Protein AF-A0A2J7Q6T3-F1 (afdb_monomer)

Secondary structure (DSSP, 8-state):
--HHHHHHHHHHHHHHHHHHHH-HHHHHHHHHHHSPPP---SS-TTSSSSHHHHHHHHHT-S-HHHHHHHHHHHHH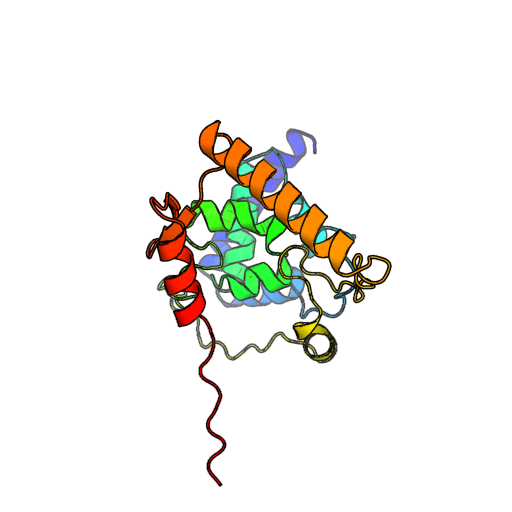HTTT-HHHHHHHH-HHHHHHHHHHHT--TT-SS-TT---S-----S------HHHHHHGGGB-TTTSSB-PPPPPGGGGS-HHHHHHHHHHHHHHHHHHHHTTS---EEE-TTSSEEE-SSHHHHHHHHHHSSPPP-----

Nearest PDB structures (foldseek):
  8el7-assembly1_B  TM=9.123E-01  e=9.364E-11  Mus musculus
  8el8-assembly1_B  TM=9.150E-01  e=3.936E-09  Mus musculus
  6n86-assembly1_B  TM=9.453E-01  e=8.923E-07  Bos taurus
  6nmg-assembly2_B  TM=9.428E-01  e=1.769E-06  Rattus norvegicus
  6vu5-assembly1_A  TM=7.914E-01  e=2.802E-07  Rattus norvegicus

pLDDT: mean 80.52, std 16.91, range [30.92, 96.56]

InterPro domains:
  IPR008376 Chaperone Ric-8 A/B [PR01802] (6-19)
  IPR008376 Chaperone Ric-8 A/B [PR01802] (39-57)
  IPR008376 Chaperone Ric-8 A/B [PR01802] (71-84)
  IPR008376 Chaperone Ric-8 A/B [PR01802] (86-102)
  IPR008376 Chaperone Ric-8 A/B [PR01802] (156-169)
  IPR019318 Guanine nucleotide exchange factor, Ric8 [PF10165] (6-191)
  IPR019318 Guanine nucleotide exchange factor, Ric8 [PTHR12425] (3-212)

Radius of gyration: 20.83 Å; Cα contacts (8 Å, |Δi|>4): 226; chains: 1; bounding box: 66×37×53 Å

Mean predicted aligned error: 10.3 Å

Organism: NCBI:txid105785

Solvent-accessible surface area (backbone atoms only — not comparable to full-atom values): 12497 Å² total; per-residue (Å²): 136,58,73,71,62,47,69,59,43,47,59,52,45,50,51,51,38,53,45,39,70,76,32,68,68,55,26,54,54,46,25,56,70,43,59,49,68,50,69,80,43,71,52,43,31,48,60,68,86,50,63,43,10,53,51,35,49,37,46,72,42,90,53,59,69,58,16,52,44,49,52,52,34,52,32,55,57,34,68,50,31,62,65,52,36,29,65,66,37,4,32,62,48,40,44,72,55,27,49,76,66,28,56,38,92,77,25,90,55,52,86,76,63,46,64,91,67,90,69,81,71,87,82,72,79,54,73,32,76,59,38,63,75,40,54,90,47,38,40,61,51,56,31,17,48,54,79,86,71,78,67,86,65,75,86,52,54,71,69,53,50,52,52,52,50,51,52,48,52,52,52,51,51,49,35,39,75,72,65,77,46,77,61,62,46,44,36,81,67,16,37,82,38,82,50,93,50,77,65,64,56,52,57,54,54,64,70,68,53,79,75,78,78,78,80,82,129

Sequence (217 aa):
MNMKSQNDLCPTLFLLTKCVRHHRSIRKFLRQRVLPPLTEVHTRPEEGSTLRNKLCRLLTTPFTQVRGLVEEFLFILCKENVMRMVKYTGYGNAAGFLAKRGAMLGGSGNLDSGSGAQYSSDSEDSDTEEYKKYKSQINIMTGCYEKPHPNPMASMSEEQKEYEALELVKKLDQLARDGVVQPCRIGEDGRPEPVGQVLELIEDISQQQPKPTQDDD

Foldseek 3Di:
DDPVVCVVQLVVLVVLLVCLLPPVVSLVVVLCQQPNQDPAQADFQLDDDGNSNVLLVLLPDPPVSSNVSSLSSLCSSLLVQPVSSLLRNACQSNVVVCQVQLNHPAEPACSPDRPPPPDPDPPPPSHDPNCVVCVVQQDSRRSHGDDDDPDPCPPPDPVRVVVVVVVVVVVVVVCVVVVVDFDWHRYNSNHTDTDPDPVVVVVSVVVPDDDPPPPDD

Structure (mmCIF, N/CA/C/O backbone):
data_AF-A0A2J7Q6T3-F1
#
_entry.id   AF-A0A2J7Q6T3-F1
#
loop_
_atom_site.group_PDB
_atom_site.id
_atom_site.type_symbol
_atom_site.label_atom_id
_atom_site.label_alt_id
_atom_site.label_comp_id
_atom_site.label_asym_id
_atom_site.label_entity_id
_atom_site.label_seq_id
_atom_site.pdbx_PDB_ins_code
_atom_site.Cartn_x
_atom_site.Cartn_y
_atom_site.Cartn_z
_atom_site.occupancy
_atom_site.B_iso_or_equiv
_atom_site.auth_seq_id
_atom_site.auth_comp_id
_atom_site.auth_asym_id
_atom_site.auth_atom_id
_atom_site.pdbx_PDB_model_num
ATOM 1 N N . MET A 1 1 ? 20.164 -4.822 5.975 1.00 55.34 1 MET A N 1
ATOM 2 C CA . MET A 1 1 ? 20.741 -4.416 4.672 1.00 55.34 1 MET A CA 1
ATOM 3 C C . MET A 1 1 ? 21.984 -3.590 4.980 1.00 55.34 1 MET A C 1
ATOM 5 O O . MET A 1 1 ? 21.849 -2.646 5.744 1.00 55.34 1 MET A O 1
ATOM 9 N N . ASN A 1 2 ? 23.173 -3.979 4.507 1.00 55.38 2 ASN A N 1
ATOM 10 C CA . ASN A 1 2 ? 24.418 -3.246 4.796 1.00 55.38 2 ASN A CA 1
ATOM 11 C C . ASN A 1 2 ? 24.574 -2.032 3.867 1.00 55.38 2 ASN A C 1
ATOM 13 O O . ASN A 1 2 ? 24.086 -2.051 2.739 1.00 55.38 2 ASN A O 1
ATOM 17 N N . MET A 1 3 ? 25.295 -1.003 4.322 1.00 56.09 3 MET A N 1
ATOM 18 C CA . MET A 1 3 ? 25.471 0.283 3.623 1.00 56.09 3 MET A CA 1
ATOM 19 C C . MET A 1 3 ? 26.058 0.133 2.203 1.00 56.09 3 MET A C 1
ATOM 21 O O . MET A 1 3 ? 25.647 0.831 1.284 1.00 56.09 3 MET A O 1
ATOM 25 N N . LYS A 1 4 ? 26.927 -0.868 1.979 1.00 55.47 4 LYS A N 1
ATOM 26 C CA . LYS A 1 4 ? 27.431 -1.225 0.637 1.00 55.47 4 LYS A CA 1
ATOM 27 C C . LYS A 1 4 ? 26.316 -1.630 -0.336 1.00 55.47 4 LYS A C 1
ATOM 29 O O . LYS A 1 4 ? 26.296 -1.163 -1.463 1.00 55.47 4 LYS A O 1
ATOM 34 N N . SER A 1 5 ? 25.343 -2.423 0.113 1.00 64.25 5 SER A N 1
ATOM 35 C CA . SER A 1 5 ? 24.217 -2.856 -0.726 1.00 64.25 5 SER A CA 1
ATOM 36 C C . SER A 1 5 ? 23.272 -1.709 -1.103 1.00 64.25 5 SER A C 1
ATOM 38 O O . SER A 1 5 ? 22.505 -1.842 -2.050 1.00 64.25 5 SER A O 1
ATOM 40 N N . GLN A 1 6 ? 23.293 -0.595 -0.364 1.00 63.34 6 GLN A N 1
ATOM 41 C CA . GLN A 1 6 ? 22.500 0.596 -0.686 1.00 63.34 6 GLN A CA 1
ATOM 42 C C . GLN A 1 6 ? 23.140 1.410 -1.809 1.00 63.34 6 GLN A C 1
ATOM 44 O O . GLN A 1 6 ? 22.431 1.845 -2.714 1.00 63.34 6 GLN A O 1
ATOM 49 N N . ASN A 1 7 ? 24.467 1.557 -1.774 1.00 69.81 7 ASN A N 1
ATOM 50 C CA . ASN A 1 7 ? 25.218 2.294 -2.791 1.00 69.81 7 ASN A CA 1
ATOM 51 C C . ASN A 1 7 ? 25.071 1.680 -4.187 1.00 69.81 7 ASN A C 1
ATOM 53 O O . ASN A 1 7 ? 25.059 2.422 -5.160 1.00 69.81 7 ASN A O 1
ATOM 57 N N . ASP A 1 8 ? 24.879 0.363 -4.285 1.00 81.56 8 ASP A N 1
ATOM 58 C CA . ASP A 1 8 ? 24.650 -0.308 -5.571 1.00 81.56 8 ASP A CA 1
ATOM 59 C C . ASP A 1 8 ? 23.16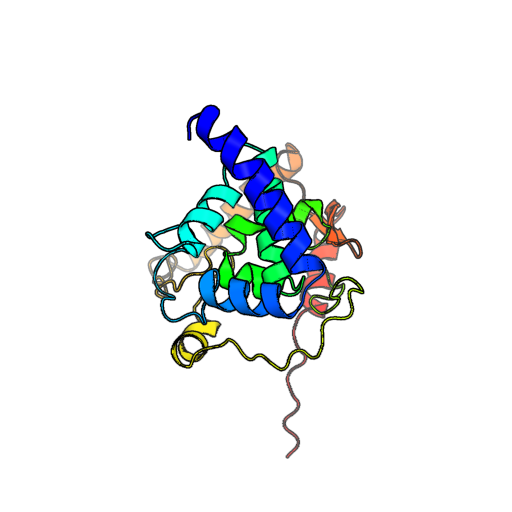5 -0.301 -5.980 1.00 81.56 8 ASP A C 1
ATOM 61 O O . ASP A 1 8 ? 22.819 -0.183 -7.162 1.00 81.56 8 ASP A O 1
ATOM 65 N N . LEU A 1 9 ? 22.253 -0.407 -5.004 1.00 86.44 9 LEU A N 1
ATOM 66 C CA . LEU A 1 9 ? 20.819 -0.496 -5.279 1.00 86.44 9 LEU A CA 1
ATOM 67 C C . LEU A 1 9 ? 20.218 0.852 -5.688 1.00 86.44 9 LEU A C 1
ATOM 69 O O . LEU A 1 9 ? 19.400 0.887 -6.605 1.00 86.44 9 LEU A O 1
ATOM 73 N N . CYS A 1 10 ? 20.599 1.950 -5.031 1.00 91.00 10 CYS A N 1
ATOM 74 C CA . CYS A 1 10 ? 20.019 3.267 -5.297 1.00 91.00 10 CYS A CA 1
ATOM 75 C C . CYS A 1 10 ? 20.237 3.733 -6.751 1.00 91.00 10 CYS A C 1
ATOM 77 O O . CYS A 1 10 ? 19.244 4.071 -7.397 1.00 91.00 10 CYS A O 1
ATOM 79 N N . PRO A 1 11 ? 21.460 3.702 -7.322 1.00 93.44 11 PRO A N 1
ATOM 80 C CA . PRO A 1 11 ? 21.677 4.079 -8.720 1.00 93.44 11 PRO A CA 1
ATOM 81 C C . PRO A 1 11 ? 20.911 3.179 -9.691 1.00 93.44 11 PRO A C 1
ATOM 83 O O . PRO A 1 11 ? 20.326 3.665 -10.658 1.00 93.44 11 PRO A O 1
ATOM 86 N N . THR A 1 12 ? 20.860 1.875 -9.401 1.00 92.25 12 THR A N 1
ATOM 87 C CA . THR A 1 12 ? 20.137 0.897 -10.223 1.00 92.25 12 THR A CA 1
ATOM 88 C C . THR A 1 12 ? 18.638 1.185 -10.231 1.00 92.25 12 THR A C 1
ATOM 90 O O . THR A 1 12 ? 18.035 1.288 -11.298 1.00 92.25 12 THR A O 1
ATOM 93 N N . LEU A 1 13 ? 18.027 1.361 -9.055 1.00 93.44 13 LEU A N 1
ATOM 94 C CA . LEU A 1 13 ? 16.612 1.714 -8.940 1.00 93.44 13 LEU A CA 1
ATOM 95 C C . LEU A 1 13 ? 16.325 3.060 -9.598 1.00 93.44 13 LEU A C 1
ATOM 97 O O . LEU A 1 13 ? 15.356 3.166 -10.338 1.00 93.44 13 LEU A O 1
ATOM 101 N N . PHE A 1 14 ? 17.178 4.064 -9.395 1.00 94.94 14 PHE A N 1
ATOM 102 C CA . PHE A 1 14 ? 17.012 5.372 -10.018 1.00 94.94 14 PHE A CA 1
ATOM 103 C C . PHE A 1 14 ? 16.999 5.280 -11.550 1.00 94.94 14 PHE A C 1
ATOM 105 O O . PHE A 1 14 ? 16.088 5.809 -12.190 1.00 94.94 14 PHE A O 1
ATOM 112 N N . LEU A 1 15 ? 17.962 4.561 -12.138 1.00 95.50 15 LEU A N 1
ATOM 113 C CA . LEU A 1 15 ? 18.013 4.327 -13.580 1.00 95.50 15 LEU A CA 1
ATOM 114 C C . LEU A 1 15 ? 16.749 3.610 -14.068 1.00 95.50 15 LEU A C 1
ATOM 116 O O . LEU A 1 15 ? 16.106 4.077 -15.007 1.00 95.50 15 LEU A O 1
ATOM 120 N N . LEU A 1 16 ? 16.352 2.520 -13.401 1.00 94.69 16 LEU A N 1
ATOM 121 C CA . LEU A 1 16 ? 15.145 1.771 -13.750 1.00 94.69 16 LEU A CA 1
ATOM 122 C C . LEU A 1 16 ? 13.894 2.651 -13.687 1.00 94.69 16 LEU A C 1
ATOM 124 O O . LEU A 1 16 ? 13.109 2.630 -14.632 1.00 94.69 16 LEU A O 1
ATOM 128 N N . THR A 1 17 ? 13.739 3.464 -12.638 1.00 95.06 17 THR A N 1
ATOM 129 C CA . THR A 1 17 ? 12.641 4.427 -12.466 1.00 95.06 17 THR A CA 1
ATOM 130 C C . THR A 1 17 ? 12.573 5.414 -13.629 1.00 95.06 17 THR A C 1
ATOM 132 O O . THR A 1 17 ? 11.497 5.641 -14.187 1.00 95.06 17 THR A O 1
ATOM 135 N N . LYS A 1 18 ? 13.714 5.965 -14.065 1.00 95.31 18 LYS A N 1
ATOM 136 C CA . LYS A 1 18 ? 13.760 6.845 -15.244 1.00 95.31 18 LYS A CA 1
ATOM 137 C C . LYS A 1 18 ? 13.401 6.093 -16.527 1.00 95.31 18 LYS A C 1
ATOM 139 O O . LYS A 1 18 ? 12.574 6.580 -17.299 1.00 95.31 18 LYS A O 1
ATOM 144 N N . CYS A 1 19 ? 13.930 4.888 -16.730 1.00 94.62 19 CYS A N 1
ATOM 145 C CA . CYS A 1 19 ? 13.613 4.073 -17.902 1.00 94.62 19 CYS A CA 1
ATOM 146 C C . CYS A 1 19 ? 12.117 3.728 -17.985 1.00 94.62 19 CYS A C 1
ATOM 148 O O . CYS A 1 19 ? 11.517 3.894 -19.047 1.00 94.62 19 CYS A O 1
ATOM 150 N N . VAL A 1 20 ? 11.484 3.297 -16.884 1.00 94.50 20 VAL A N 1
ATOM 151 C CA . VAL A 1 20 ? 10.047 2.959 -16.884 1.00 94.50 20 VAL A CA 1
ATOM 152 C C . VAL A 1 20 ? 9.150 4.179 -17.029 1.00 94.50 20 VAL A C 1
ATOM 154 O O . VAL A 1 20 ? 8.056 4.055 -17.580 1.00 94.50 20 VAL A O 1
ATOM 157 N N . ARG A 1 21 ? 9.588 5.360 -16.580 1.00 92.38 21 ARG A N 1
ATOM 158 C CA . ARG A 1 21 ? 8.833 6.602 -16.775 1.00 92.38 21 ARG A CA 1
ATOM 159 C C . ARG A 1 21 ? 8.744 6.960 -18.256 1.00 92.38 21 ARG A C 1
ATOM 161 O O . ARG A 1 21 ? 7.650 7.199 -18.760 1.00 92.38 21 ARG A O 1
ATOM 168 N N . HIS A 1 22 ? 9.874 6.935 -18.957 1.00 91.75 22 HIS A N 1
ATOM 169 C CA . HIS A 1 22 ? 9.963 7.452 -20.325 1.00 91.75 22 HIS A CA 1
ATOM 170 C C . HIS A 1 22 ? 9.716 6.402 -21.420 1.00 91.75 22 HIS A C 1
ATOM 172 O O . HIS A 1 22 ? 9.265 6.760 -22.506 1.00 91.75 22 HIS A O 1
ATOM 178 N N . HIS A 1 23 ? 9.924 5.106 -21.156 1.00 92.56 23 HIS A N 1
ATOM 179 C CA . HIS A 1 23 ? 9.776 4.055 -22.169 1.00 92.56 23 HIS A CA 1
ATOM 180 C C . HIS A 1 23 ? 8.651 3.068 -21.836 1.00 92.56 23 HIS A C 1
ATOM 182 O O . HIS A 1 23 ? 8.768 2.217 -20.950 1.00 92.56 23 HIS A O 1
ATOM 188 N N . ARG A 1 24 ? 7.560 3.121 -22.616 1.00 90.44 24 ARG A N 1
ATOM 189 C CA . ARG A 1 24 ? 6.390 2.234 -22.460 1.00 90.44 24 ARG A CA 1
ATOM 190 C C . ARG A 1 24 ? 6.744 0.746 -22.567 1.00 90.44 24 ARG A C 1
ATOM 192 O O . ARG A 1 24 ? 6.207 -0.048 -21.799 1.00 90.44 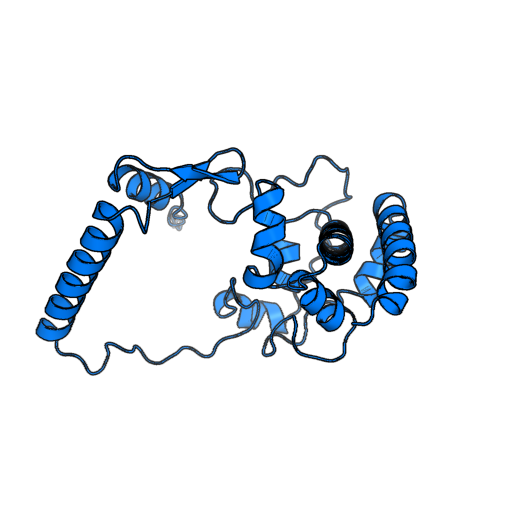24 ARG A O 1
ATOM 199 N N . SER A 1 25 ? 7.622 0.368 -23.496 1.00 92.44 25 SER A N 1
ATOM 200 C CA . SER A 1 25 ? 8.053 -1.025 -23.698 1.00 92.44 25 SER A CA 1
ATOM 201 C C . SER A 1 25 ? 8.759 -1.583 -22.461 1.00 92.44 25 SER A C 1
ATOM 203 O O . SER A 1 25 ? 8.389 -2.649 -21.970 1.00 92.44 25 SER A O 1
ATOM 205 N N . ILE A 1 26 ? 9.701 -0.818 -21.900 1.00 94.75 26 ILE A N 1
ATOM 206 C CA . ILE A 1 26 ? 10.422 -1.170 -20.669 1.00 94.75 26 ILE A CA 1
ATOM 207 C C . ILE A 1 26 ? 9.450 -1.256 -19.494 1.00 94.75 26 ILE A C 1
ATOM 209 O O . ILE A 1 26 ? 9.483 -2.229 -18.743 1.00 94.75 26 ILE A O 1
ATOM 213 N N . ARG A 1 27 ? 8.540 -0.282 -19.357 1.00 94.00 27 ARG A N 1
ATOM 214 C CA . ARG A 1 27 ? 7.514 -0.302 -18.309 1.00 94.00 27 ARG A CA 1
ATOM 215 C C . ARG A 1 27 ? 6.640 -1.549 -18.390 1.00 94.00 27 ARG A C 1
ATOM 217 O O . ARG A 1 27 ? 6.434 -2.183 -17.364 1.00 94.00 27 ARG A O 1
ATOM 224 N N . LYS A 1 28 ? 6.169 -1.939 -19.581 1.00 92.00 28 LYS A N 1
ATOM 225 C CA . LYS A 1 28 ? 5.355 -3.153 -19.769 1.00 92.00 28 LYS A CA 1
ATOM 226 C C . LYS A 1 28 ? 6.141 -4.422 -19.425 1.00 92.00 28 LYS A C 1
ATOM 228 O O . LYS A 1 28 ? 5.634 -5.273 -18.699 1.00 92.00 28 LYS A O 1
ATOM 233 N N . PHE A 1 29 ? 7.390 -4.515 -19.881 1.00 94.31 29 PHE A N 1
ATOM 234 C CA . PHE A 1 29 ? 8.273 -5.641 -19.574 1.00 94.31 29 PHE A CA 1
ATOM 235 C C . PHE A 1 29 ? 8.536 -5.774 -18.066 1.00 94.31 29 PHE A C 1
ATOM 237 O O . PHE A 1 29 ? 8.352 -6.844 -17.487 1.00 94.31 29 PHE A O 1
ATOM 244 N N . LEU A 1 30 ? 8.915 -4.678 -17.401 1.00 95.25 30 LEU A N 1
ATOM 245 C CA . LEU A 1 30 ? 9.179 -4.685 -15.963 1.00 95.25 30 LEU A CA 1
ATOM 246 C C . LEU A 1 30 ? 7.904 -4.860 -15.144 1.00 95.25 30 LEU A C 1
ATOM 248 O O . LEU A 1 30 ? 7.944 -5.553 -14.134 1.00 95.25 30 LEU A O 1
ATOM 252 N N . ARG A 1 31 ? 6.759 -4.338 -15.596 1.00 93.62 31 ARG A N 1
ATOM 253 C CA . ARG A 1 31 ? 5.456 -4.602 -14.976 1.00 93.62 31 ARG A CA 1
ATOM 254 C C . ARG A 1 31 ? 5.178 -6.101 -14.923 1.00 93.62 31 ARG A C 1
ATOM 256 O O . ARG A 1 31 ? 4.886 -6.601 -13.847 1.00 93.62 31 ARG A O 1
ATOM 263 N N . GLN A 1 32 ? 5.353 -6.822 -16.030 1.00 92.12 32 GLN A N 1
ATOM 264 C CA . GLN A 1 32 ? 5.144 -8.276 -16.082 1.00 92.12 32 GLN A CA 1
ATOM 265 C C . GLN A 1 32 ? 6.109 -9.065 -15.181 1.00 92.12 32 GLN A C 1
ATOM 267 O O . GLN A 1 32 ? 5.729 -10.096 -14.637 1.00 92.12 32 GLN A O 1
ATOM 272 N N . ARG A 1 33 ? 7.350 -8.591 -15.010 1.00 92.88 33 ARG A N 1
ATOM 273 C CA . ARG A 1 33 ? 8.376 -9.262 -14.189 1.00 92.88 33 ARG A CA 1
ATOM 274 C C . ARG A 1 33 ? 8.267 -8.951 -12.696 1.00 92.88 33 ARG A C 1
ATOM 276 O O . ARG A 1 33 ? 8.508 -9.827 -11.872 1.00 92.88 33 ARG A O 1
ATOM 283 N N . VAL A 1 34 ? 7.973 -7.699 -12.350 1.00 94.56 34 VAL A N 1
ATOM 284 C CA . VAL A 1 34 ? 7.961 -7.204 -10.967 1.00 94.56 34 VAL A CA 1
ATOM 285 C C . VAL A 1 34 ? 6.600 -7.426 -10.325 1.00 94.56 34 VAL A C 1
ATOM 287 O O . VAL A 1 34 ? 6.537 -7.893 -9.195 1.00 94.56 34 VAL A O 1
ATOM 290 N N . LEU A 1 35 ? 5.525 -7.095 -11.037 1.00 93.69 35 LEU A N 1
ATOM 291 C CA . LEU A 1 35 ? 4.149 -7.202 -10.567 1.00 93.69 35 LEU A CA 1
ATOM 292 C C . LEU A 1 35 ? 3.378 -8.075 -11.566 1.00 93.69 35 LEU A C 1
ATOM 294 O O . LEU A 1 35 ? 2.609 -7.542 -12.352 1.00 93.69 35 LEU A O 1
ATOM 298 N N . PRO A 1 36 ? 3.584 -9.396 -11.634 1.00 91.00 36 PRO A N 1
ATOM 299 C CA . PRO A 1 36 ? 2.732 -10.246 -12.469 1.00 91.00 36 PRO A CA 1
ATOM 300 C C . PRO A 1 36 ? 1.254 -10.154 -12.022 1.00 91.00 36 PRO A C 1
ATOM 302 O O . PRO A 1 36 ? 0.982 -9.679 -10.915 1.00 91.00 36 PRO A O 1
ATOM 305 N N . PRO A 1 37 ? 0.271 -10.553 -12.853 1.00 88.88 37 PRO A N 1
ATOM 306 C CA . PRO A 1 37 ? -1.117 -10.714 -12.403 1.00 88.88 37 PRO A CA 1
ATOM 307 C C . PRO A 1 37 ? -1.178 -11.513 -11.091 1.00 88.88 37 PRO A C 1
ATOM 309 O O . PRO A 1 37 ? -0.442 -12.486 -10.934 1.00 88.88 37 PRO A O 1
ATOM 312 N N . LEU A 1 38 ? -1.978 -11.056 -10.120 1.00 84.75 38 LEU A N 1
ATOM 313 C CA . LEU A 1 38 ? -1.992 -11.658 -8.783 1.00 84.75 38 LEU A CA 1
ATOM 314 C C . LEU A 1 38 ? -2.642 -13.037 -8.827 1.00 84.75 38 LEU A C 1
ATOM 316 O O . LEU A 1 38 ? -3.833 -13.117 -9.077 1.00 84.75 38 LEU A O 1
ATOM 320 N N . THR A 1 39 ? -1.895 -14.087 -8.525 1.00 81.62 39 THR A N 1
ATOM 321 C CA . THR A 1 39 ? -2.457 -15.423 -8.266 1.00 81.62 39 THR A CA 1
ATOM 322 C C . THR A 1 39 ? -2.570 -15.666 -6.759 1.00 81.62 39 THR A C 1
ATOM 324 O O . THR A 1 39 ? -3.624 -15.976 -6.220 1.00 81.62 39 THR A O 1
ATOM 327 N N . GLU A 1 40 ? -1.494 -15.360 -6.033 1.00 79.62 40 GLU A N 1
ATOM 328 C CA . GLU A 1 40 ? -1.428 -15.530 -4.582 1.00 79.62 40 GLU A CA 1
ATOM 329 C C . GLU A 1 40 ? -2.021 -14.333 -3.831 1.00 79.62 40 GLU A C 1
ATOM 331 O O . GLU A 1 40 ? -1.405 -13.260 -3.764 1.00 79.62 40 GLU A O 1
ATOM 336 N N . VAL A 1 41 ? -3.202 -14.539 -3.238 1.00 83.56 41 VAL A N 1
ATOM 337 C CA . VAL A 1 41 ? -3.917 -13.544 -2.416 1.00 83.56 41 VAL A CA 1
ATOM 338 C C . VAL A 1 41 ? -3.904 -13.856 -0.918 1.00 83.56 41 VAL A C 1
ATOM 340 O O . VAL A 1 41 ? -4.294 -13.009 -0.125 1.00 83.56 41 VAL A O 1
ATOM 343 N N . HIS A 1 42 ? -3.457 -15.043 -0.500 1.00 86.75 42 HIS A N 1
ATOM 344 C CA . HIS A 1 42 ? -3.512 -15.475 0.906 1.00 86.75 42 HIS A CA 1
ATOM 345 C C . HIS A 1 42 ? -2.301 -15.058 1.750 1.00 86.75 42 HIS A C 1
ATOM 347 O O . HIS A 1 42 ? -2.375 -15.069 2.974 1.00 86.75 42 HIS A O 1
ATOM 353 N N . THR A 1 43 ? -1.191 -14.693 1.114 1.00 90.38 43 THR A N 1
ATOM 354 C CA . THR A 1 43 ? 0.032 -14.232 1.786 1.00 90.38 43 THR A CA 1
ATOM 355 C C . THR A 1 43 ? 0.150 -12.721 1.701 1.00 90.38 43 THR A C 1
ATOM 357 O O . THR A 1 43 ? -0.241 -12.136 0.686 1.00 90.38 43 THR A O 1
ATOM 360 N N . ARG A 1 44 ? 0.763 -12.086 2.704 1.00 91.94 44 ARG A N 1
ATOM 361 C CA . ARG A 1 44 ? 0.964 -10.634 2.664 1.00 91.94 44 ARG A CA 1
ATOM 362 C C . ARG A 1 44 ? 1.880 -10.215 1.507 1.00 91.94 44 ARG A C 1
ATOM 364 O O . ARG A 1 44 ? 2.789 -10.965 1.135 1.00 91.94 44 ARG A O 1
ATOM 371 N N . PRO A 1 45 ? 1.706 -9.009 0.940 1.00 93.38 45 PRO A N 1
ATOM 372 C CA . PRO A 1 45 ? 2.534 -8.518 -0.157 1.00 93.38 45 PRO A CA 1
ATOM 373 C C . PRO A 1 45 ? 4.034 -8.516 0.142 1.00 93.38 45 PRO A C 1
ATOM 375 O O . PRO A 1 45 ? 4.825 -8.756 -0.764 1.00 93.38 45 PRO A O 1
ATOM 378 N N . GLU A 1 46 ? 4.448 -8.288 1.386 1.00 93.62 46 GLU A N 1
ATOM 379 C CA . GLU A 1 46 ? 5.842 -8.283 1.840 1.00 93.62 46 GLU A CA 1
ATOM 380 C C . GLU A 1 46 ? 6.411 -9.681 2.162 1.00 93.62 46 GLU A C 1
ATOM 382 O O . GLU A 1 46 ? 7.635 -9.867 2.203 1.00 93.62 46 GLU A O 1
ATOM 387 N N . GLU A 1 47 ? 5.549 -10.684 2.323 1.00 92.56 47 GLU A N 1
ATOM 388 C CA . GLU A 1 47 ? 5.922 -12.060 2.646 1.00 92.56 47 GLU A CA 1
ATOM 389 C C . GLU A 1 47 ? 6.224 -12.859 1.372 1.00 92.56 47 GLU A C 1
ATOM 391 O O . GLU A 1 47 ? 5.425 -12.924 0.440 1.00 92.56 47 GLU A O 1
ATOM 396 N N . GLY A 1 48 ? 7.415 -13.460 1.310 1.00 90.25 48 GLY A N 1
ATOM 397 C CA . GLY A 1 48 ? 7.842 -14.302 0.192 1.00 90.25 48 GLY A CA 1
ATOM 398 C C . GLY A 1 48 ? 9.185 -13.915 -0.430 1.00 90.25 48 GLY A C 1
ATOM 399 O O . GLY A 1 48 ? 9.898 -12.999 0.007 1.00 90.25 48 GLY A O 1
ATOM 400 N N . SER A 1 49 ? 9.555 -14.666 -1.467 1.00 92.19 49 SER A N 1
ATOM 401 C CA . SER A 1 49 ? 10.871 -14.612 -2.116 1.00 92.19 49 SER A CA 1
ATOM 402 C C . SER A 1 49 ? 10.873 -13.895 -3.472 1.00 92.19 49 SER A C 1
ATOM 404 O O . SER A 1 49 ? 11.956 -13.619 -4.006 1.00 92.19 49 SER A O 1
ATOM 406 N N . THR A 1 50 ? 9.695 -13.556 -4.009 1.00 93.62 50 THR A N 1
ATOM 407 C CA . THR A 1 50 ? 9.566 -12.885 -5.310 1.00 93.62 50 THR A CA 1
ATOM 408 C C . THR A 1 50 ? 10.116 -11.458 -5.268 1.00 93.62 50 THR A C 1
ATOM 410 O O . THR A 1 50 ? 10.330 -10.870 -4.201 1.00 93.62 50 THR A O 1
ATOM 413 N N . LEU A 1 51 ? 10.344 -10.873 -6.448 1.00 93.81 51 LEU A N 1
ATOM 414 C CA . LEU A 1 51 ? 10.796 -9.486 -6.554 1.00 93.81 51 LEU A CA 1
ATOM 415 C C . LEU A 1 51 ? 9.762 -8.506 -5.980 1.00 93.81 51 LEU A C 1
ATOM 417 O O . LEU A 1 51 ? 10.154 -7.601 -5.246 1.00 93.81 51 LEU A O 1
ATOM 421 N N . ARG A 1 52 ? 8.461 -8.741 -6.221 1.00 94.75 52 ARG A N 1
ATOM 422 C CA . ARG A 1 52 ? 7.365 -7.991 -5.586 1.00 94.75 52 ARG A CA 1
ATOM 423 C C . ARG A 1 52 ? 7.533 -7.963 -4.074 1.00 94.75 52 ARG A C 1
ATOM 425 O O . ARG A 1 52 ? 7.562 -6.883 -3.495 1.00 94.75 52 ARG A O 1
ATOM 432 N N . ASN A 1 53 ? 7.694 -9.133 -3.450 1.00 94.62 53 ASN A N 1
ATOM 433 C CA . ASN A 1 53 ? 7.754 -9.226 -1.991 1.00 94.62 53 ASN A CA 1
ATOM 434 C C . ASN A 1 53 ? 8.971 -8.503 -1.415 1.00 94.62 53 ASN A C 1
ATOM 436 O O . ASN A 1 53 ? 8.872 -7.789 -0.418 1.00 94.62 53 ASN A O 1
ATOM 440 N N . LYS A 1 54 ? 10.128 -8.651 -2.069 1.00 94.62 54 LYS A N 1
ATOM 441 C CA . LYS A 1 54 ? 11.358 -7.953 -1.678 1.00 94.62 54 LYS A CA 1
ATOM 442 C C . LYS A 1 54 ? 11.199 -6.435 -1.769 1.00 94.62 54 LYS A C 1
ATOM 444 O O . LYS A 1 54 ? 11.631 -5.746 -0.853 1.00 94.62 54 LYS A O 1
ATOM 449 N N . LEU A 1 55 ? 10.569 -5.921 -2.827 1.00 95.12 55 LEU A N 1
ATOM 450 C CA . LEU A 1 55 ? 10.296 -4.488 -2.970 1.00 95.12 55 LEU A CA 1
ATOM 451 C C . LEU A 1 55 ? 9.244 -4.000 -1.963 1.00 95.12 55 LEU A C 1
ATOM 453 O O . LEU A 1 55 ? 9.441 -2.948 -1.369 1.00 95.12 55 LEU A O 1
ATOM 457 N N . CYS A 1 56 ? 8.189 -4.774 -1.690 1.00 95.19 56 CYS A N 1
ATOM 458 C CA . CYS A 1 56 ? 7.191 -4.418 -0.673 1.00 95.19 56 CYS A CA 1
ATOM 459 C C . CYS A 1 56 ? 7.820 -4.306 0.725 1.00 95.19 56 CYS A C 1
ATOM 461 O O . CYS A 1 56 ? 7.563 -3.335 1.427 1.00 95.19 56 CYS A O 1
ATOM 463 N N . ARG A 1 57 ? 8.755 -5.198 1.090 1.00 94.88 57 ARG A N 1
ATOM 464 C CA . ARG A 1 57 ? 9.551 -5.059 2.329 1.00 94.88 57 ARG A CA 1
ATOM 465 C C . ARG A 1 57 ? 10.392 -3.786 2.382 1.00 94.88 57 ARG A C 1
ATOM 467 O O . ARG A 1 57 ? 10.682 -3.285 3.463 1.00 94.88 57 ARG A O 1
ATOM 474 N N . LEU A 1 58 ? 10.820 -3.264 1.234 1.00 94.44 58 LEU A N 1
ATOM 475 C CA . LEU A 1 58 ? 11.573 -2.012 1.177 1.00 94.44 58 LEU A CA 1
ATOM 476 C C . LEU A 1 58 ? 10.678 -0.772 1.324 1.00 94.44 58 LEU A C 1
ATOM 478 O O . LEU A 1 58 ? 11.214 0.295 1.605 1.00 94.44 58 LEU A O 1
ATOM 482 N N . LEU A 1 59 ? 9.350 -0.882 1.207 1.00 94.38 59 LEU A N 1
ATOM 483 C CA . LEU A 1 59 ? 8.437 0.242 1.465 1.00 94.38 59 LEU A CA 1
ATOM 484 C C . LEU A 1 59 ? 8.400 0.636 2.949 1.00 94.38 59 LEU A C 1
ATOM 486 O O . LEU A 1 59 ? 8.231 1.806 3.278 1.00 94.38 59 LEU A O 1
ATOM 490 N N . THR A 1 60 ? 8.640 -0.314 3.853 1.00 92.25 60 THR A N 1
ATOM 491 C CA . THR A 1 60 ? 8.630 -0.097 5.310 1.00 92.25 60 THR A CA 1
ATOM 492 C C . THR A 1 60 ? 10.036 -0.021 5.917 1.00 92.25 60 THR A C 1
ATOM 494 O O . THR A 1 60 ? 10.205 -0.012 7.134 1.00 92.25 60 THR A O 1
ATOM 497 N N . THR A 1 61 ? 11.075 0.075 5.079 1.00 91.19 61 THR A N 1
ATOM 498 C CA . THR A 1 61 ? 12.469 0.181 5.533 1.00 91.19 61 THR A CA 1
ATOM 499 C C . THR A 1 61 ? 12.756 1.545 6.186 1.00 91.19 61 THR A C 1
ATOM 501 O O . THR A 1 61 ? 12.243 2.568 5.717 1.00 91.19 61 THR A O 1
ATOM 504 N N . PRO A 1 62 ? 13.626 1.620 7.216 1.00 89.62 62 PRO A N 1
ATOM 505 C CA . PRO A 1 62 ? 14.031 2.899 7.810 1.00 89.62 62 PRO A CA 1
ATOM 506 C C . PRO A 1 62 ? 14.884 3.760 6.860 1.00 89.62 62 PRO A C 1
ATOM 508 O O . PRO A 1 62 ? 15.022 4.966 7.056 1.00 89.62 62 PRO A O 1
ATOM 511 N N . PHE A 1 63 ? 15.457 3.165 5.810 1.00 89.44 63 PHE A N 1
ATOM 512 C CA . PHE A 1 63 ? 16.298 3.864 4.839 1.00 89.44 63 PHE A CA 1
ATOM 513 C C . PHE A 1 63 ? 15.458 4.654 3.829 1.00 89.44 63 PHE A C 1
ATOM 515 O O . PHE A 1 63 ? 15.050 4.142 2.784 1.00 89.44 63 PHE A O 1
ATOM 522 N N . THR A 1 64 ? 15.229 5.930 4.131 1.00 89.56 64 THR A N 1
ATOM 523 C CA . THR A 1 64 ? 14.305 6.809 3.398 1.00 89.56 64 THR A CA 1
ATOM 524 C C . THR A 1 64 ? 14.629 6.978 1.912 1.00 89.56 64 THR A C 1
ATOM 526 O O . THR A 1 64 ? 13.699 7.063 1.114 1.00 89.56 64 THR A O 1
ATOM 529 N N . GLN A 1 65 ? 15.911 6.979 1.529 1.00 90.44 65 GLN A N 1
ATOM 530 C CA . GLN A 1 65 ? 16.336 7.099 0.126 1.00 90.44 65 GLN A CA 1
ATOM 531 C C . GLN A 1 65 ? 15.918 5.877 -0.702 1.00 90.44 65 GLN A C 1
ATOM 533 O O . GLN A 1 65 ? 15.281 6.018 -1.743 1.00 90.44 65 GLN A O 1
ATOM 538 N N . VAL A 1 66 ? 16.222 4.671 -0.207 1.00 92.25 66 VAL A N 1
ATOM 539 C CA . VAL A 1 66 ? 15.814 3.414 -0.856 1.00 92.25 66 VAL A CA 1
ATOM 540 C C . VAL A 1 66 ? 14.294 3.332 -0.906 1.00 92.25 66 VAL A C 1
ATOM 542 O O . VAL A 1 66 ? 13.735 3.034 -1.958 1.00 92.25 66 VAL A O 1
ATOM 545 N N . ARG A 1 67 ? 13.631 3.649 0.214 1.00 93.25 67 ARG A N 1
ATOM 546 C CA . ARG A 1 67 ? 12.172 3.674 0.303 1.00 93.25 67 ARG A CA 1
ATOM 547 C C . ARG A 1 67 ? 11.568 4.565 -0.780 1.00 93.25 67 ARG A C 1
ATOM 549 O O . ARG A 1 67 ? 10.755 4.081 -1.551 1.00 93.25 67 ARG A O 1
ATOM 556 N N . GLY A 1 68 ? 12.008 5.821 -0.889 1.00 93.19 68 GLY A N 1
ATOM 557 C CA . GLY A 1 68 ? 11.484 6.772 -1.875 1.00 93.19 68 GLY A CA 1
ATOM 558 C C . GLY A 1 68 ? 11.653 6.302 -3.323 1.00 93.19 68 GLY A C 1
ATOM 559 O O . GLY A 1 68 ? 10.728 6.424 -4.122 1.00 93.19 68 GLY A O 1
ATOM 560 N N . LEU A 1 69 ? 12.797 5.691 -3.654 1.00 94.88 69 LEU A N 1
ATOM 561 C CA . LEU A 1 69 ? 13.033 5.131 -4.990 1.00 94.88 69 LEU A CA 1
ATOM 562 C C . LEU A 1 69 ? 12.119 3.937 -5.295 1.00 94.88 69 LEU A C 1
ATOM 564 O O . LEU A 1 69 ? 11.618 3.826 -6.412 1.00 94.88 69 LEU A O 1
ATOM 568 N N . VAL A 1 70 ? 11.895 3.050 -4.320 1.00 96.31 70 VAL A N 1
ATOM 569 C CA . VAL A 1 70 ? 10.988 1.901 -4.470 1.00 96.31 70 VAL A CA 1
ATOM 570 C C . VAL A 1 70 ? 9.531 2.352 -4.568 1.00 96.31 70 VAL A C 1
ATOM 572 O O . VAL A 1 70 ? 8.808 1.858 -5.431 1.00 96.31 70 VAL A O 1
ATOM 575 N N . GLU A 1 71 ? 9.121 3.300 -3.721 1.00 95.38 71 GLU A N 1
ATOM 576 C CA . GLU A 1 71 ? 7.803 3.943 -3.744 1.00 95.38 71 GLU A CA 1
ATOM 577 C C . GLU A 1 71 ? 7.501 4.492 -5.153 1.00 95.38 71 GLU A C 1
ATOM 579 O O . GLU A 1 71 ? 6.511 4.111 -5.781 1.00 95.38 71 GLU A O 1
ATOM 584 N N . GLU A 1 72 ? 8.402 5.317 -5.695 1.00 94.44 72 GLU A N 1
ATOM 585 C CA . GLU A 1 72 ? 8.260 5.918 -7.024 1.00 94.44 72 GLU A CA 1
ATOM 586 C C . GLU A 1 72 ? 8.278 4.870 -8.148 1.00 94.44 72 GLU A C 1
ATOM 588 O O . GLU A 1 72 ? 7.445 4.913 -9.056 1.00 94.44 72 GLU A O 1
ATOM 593 N N . PHE A 1 73 ? 9.194 3.899 -8.081 1.00 96.56 73 PHE A N 1
ATOM 594 C CA . PHE A 1 73 ? 9.303 2.829 -9.071 1.00 96.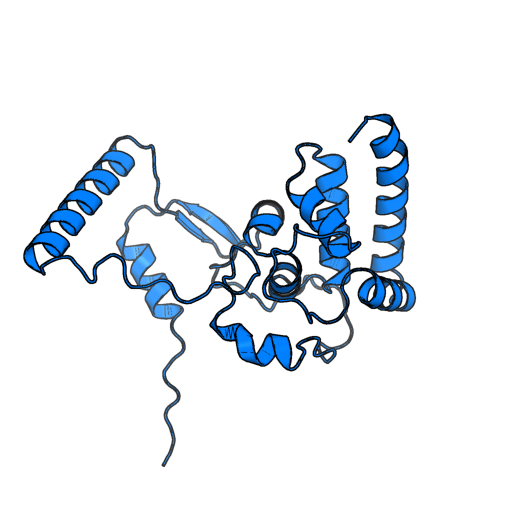56 73 PHE A CA 1
ATOM 595 C C . PHE A 1 73 ? 8.010 2.010 -9.176 1.00 96.56 73 PHE A C 1
ATOM 597 O O . PHE A 1 73 ? 7.470 1.833 -10.272 1.00 96.56 73 PHE A O 1
ATOM 604 N N . LEU A 1 74 ? 7.486 1.535 -8.040 1.00 96.25 74 LEU A N 1
ATOM 605 C CA . LEU A 1 74 ? 6.260 0.736 -7.996 1.00 96.25 74 LEU A CA 1
ATOM 606 C C . LEU A 1 74 ? 5.041 1.541 -8.450 1.00 96.25 74 LEU A C 1
ATOM 608 O O . LEU A 1 74 ? 4.203 1.007 -9.180 1.00 96.25 74 LEU A O 1
ATOM 612 N N . PHE A 1 75 ? 4.961 2.822 -8.085 1.00 94.44 75 PHE A N 1
ATOM 613 C CA . PHE A 1 75 ? 3.852 3.677 -8.493 1.00 94.44 75 PHE A CA 1
ATOM 614 C C . PHE A 1 75 ? 3.807 3.876 -10.014 1.00 94.44 75 PHE A C 1
ATOM 616 O O . PHE A 1 75 ? 2.747 3.724 -10.622 1.00 94.44 75 PHE A O 1
ATOM 623 N N . ILE A 1 76 ? 4.956 4.093 -10.667 1.00 93.69 76 ILE A N 1
ATOM 624 C CA . ILE A 1 76 ? 5.027 4.189 -12.138 1.00 93.69 76 ILE A CA 1
ATOM 625 C C . ILE A 1 76 ? 4.639 2.860 -12.802 1.00 93.69 76 ILE A C 1
ATOM 627 O O . ILE A 1 76 ? 3.920 2.855 -13.804 1.00 93.69 76 ILE A O 1
ATOM 631 N N . LEU A 1 77 ? 5.072 1.717 -12.255 1.00 93.88 77 LEU A N 1
ATOM 632 C CA . LEU A 1 77 ? 4.643 0.400 -12.749 1.00 93.88 77 LEU A CA 1
ATOM 633 C C . LEU A 1 77 ? 3.127 0.188 -12.605 1.00 93.88 77 LEU A C 1
ATOM 635 O O . LEU A 1 77 ? 2.520 -0.510 -13.421 1.00 93.88 77 LEU A O 1
ATOM 639 N N . CYS A 1 78 ? 2.508 0.824 -11.611 1.00 92.06 78 CYS A N 1
ATOM 640 C CA . CYS A 1 78 ? 1.062 0.857 -11.407 1.00 92.06 78 CYS A CA 1
ATOM 641 C C . CYS A 1 78 ? 0.344 1.931 -12.244 1.00 92.06 78 CYS A C 1
ATOM 643 O O . CYS A 1 78 ? -0.829 2.195 -11.991 1.00 92.06 78 CYS A O 1
ATOM 645 N N . LYS A 1 79 ? 1.016 2.528 -13.244 1.00 89.94 79 LYS A N 1
ATOM 646 C CA . LYS A 1 79 ? 0.504 3.644 -14.062 1.00 89.94 79 LYS A CA 1
ATOM 647 C C . LYS A 1 79 ? 0.057 4.846 -13.219 1.00 89.94 79 LYS A C 1
ATOM 649 O O . LYS A 1 79 ? -0.900 5.519 -13.573 1.00 89.94 79 LYS A O 1
ATOM 654 N N . GLU A 1 80 ? 0.729 5.079 -12.093 1.00 89.31 80 GLU A N 1
ATOM 655 C CA . GLU A 1 80 ? 0.415 6.162 -11.156 1.00 89.31 80 GLU A CA 1
ATOM 656 C C . GLU A 1 80 ? -1.038 6.123 -10.636 1.00 89.31 80 GLU A C 1
ATOM 658 O O . GLU A 1 80 ? -1.630 7.152 -10.327 1.00 89.31 80 GLU A O 1
ATOM 663 N N . ASN A 1 81 ? -1.610 4.919 -10.520 1.00 87.62 81 ASN A N 1
ATOM 664 C CA . ASN A 1 81 ? -2.950 4.696 -9.988 1.00 87.62 81 ASN A CA 1
ATOM 665 C C . ASN A 1 81 ? -2.878 4.13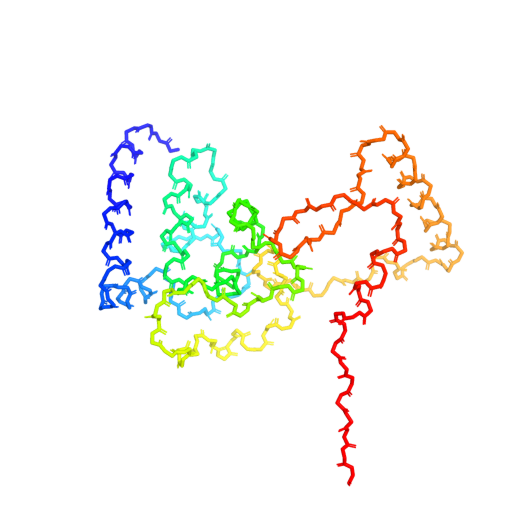8 -8.556 1.00 87.62 81 ASN A C 1
ATOM 667 O O . ASN A 1 81 ? -2.248 3.102 -8.308 1.00 87.62 81 ASN A O 1
ATOM 671 N N . VAL A 1 82 ? -3.550 4.824 -7.625 1.00 88.50 82 VAL A N 1
ATOM 672 C CA . VAL A 1 82 ? -3.555 4.505 -6.187 1.00 88.50 82 VAL A CA 1
ATOM 673 C C . VAL A 1 82 ? -4.114 3.109 -5.939 1.00 88.50 82 VAL A C 1
ATOM 675 O O . VAL A 1 82 ? -3.457 2.292 -5.297 1.00 88.50 82 VAL A O 1
ATOM 678 N N . MET A 1 83 ? -5.276 2.793 -6.513 1.00 87.00 83 MET A N 1
ATOM 679 C CA . MET A 1 83 ? -5.940 1.503 -6.308 1.00 87.00 83 MET A CA 1
ATOM 680 C C . MET A 1 83 ? -5.113 0.329 -6.831 1.00 87.00 83 MET A C 1
ATOM 682 O O . MET A 1 83 ? -5.040 -0.719 -6.188 1.00 87.00 83 MET A O 1
ATOM 686 N N . ARG A 1 84 ? -4.416 0.501 -7.959 1.00 89.75 84 ARG A N 1
ATOM 687 C CA . ARG A 1 84 ? -3.470 -0.504 -8.452 1.00 89.75 84 ARG A CA 1
ATOM 688 C C . ARG A 1 84 ? -2.286 -0.674 -7.519 1.00 89.75 84 ARG A C 1
ATOM 690 O O . ARG A 1 84 ? -1.919 -1.813 -7.257 1.00 89.75 84 ARG A O 1
ATOM 697 N N . MET A 1 85 ? -1.707 0.411 -7.012 1.00 91.88 85 MET A N 1
ATOM 698 C CA . MET A 1 85 ? -0.616 0.301 -6.045 1.00 91.88 85 MET A CA 1
ATOM 699 C C . MET A 1 85 ? -1.075 -0.458 -4.797 1.00 91.88 85 MET A C 1
ATOM 701 O O . MET A 1 85 ? -0.467 -1.469 -4.455 1.00 91.88 85 MET A O 1
ATOM 705 N N . VAL A 1 86 ? -2.206 -0.059 -4.212 1.00 91.94 86 VAL A N 1
ATOM 706 C CA . VAL A 1 86 ? -2.803 -0.705 -3.033 1.00 91.94 86 VAL A CA 1
ATOM 707 C C . VAL A 1 86 ? -3.081 -2.188 -3.277 1.00 91.94 86 VAL A C 1
ATOM 709 O O . VAL A 1 86 ? -2.721 -3.010 -2.441 1.00 91.94 86 VAL A O 1
ATOM 712 N N . LYS A 1 87 ? -3.616 -2.564 -4.445 1.00 90.06 87 LYS A N 1
ATOM 713 C CA . LYS A 1 87 ? -3.830 -3.973 -4.816 1.00 90.06 87 LYS A CA 1
ATOM 714 C C . LYS A 1 87 ? -2.546 -4.811 -4.766 1.00 90.06 87 LYS A C 1
ATOM 716 O O . LYS A 1 87 ? -2.592 -5.981 -4.402 1.00 90.06 87 LYS A O 1
ATOM 721 N N . TYR A 1 88 ? -1.411 -4.244 -5.173 1.00 91.88 88 TYR A N 1
ATOM 722 C CA . TYR A 1 88 ? -0.147 -4.978 -5.266 1.00 91.88 88 TYR A CA 1
ATOM 723 C C . TYR A 1 88 ? 0.708 -4.925 -4.004 1.00 91.88 88 TYR A C 1
ATOM 725 O O . TYR A 1 88 ? 1.508 -5.838 -3.796 1.00 91.88 88 TYR A O 1
ATOM 733 N N . THR A 1 89 ? 0.583 -3.865 -3.207 1.00 94.31 89 THR A N 1
ATOM 734 C CA . THR A 1 89 ? 1.445 -3.625 -2.045 1.00 94.31 89 THR A CA 1
ATOM 735 C C . THR A 1 89 ? 0.711 -3.724 -0.716 1.00 94.31 89 THR A C 1
ATOM 737 O O . THR A 1 89 ? 1.375 -3.848 0.304 1.00 94.31 89 THR A O 1
ATOM 740 N N . GLY A 1 90 ? -0.621 -3.653 -0.698 1.00 92.69 90 GLY A N 1
ATOM 741 C CA . GLY A 1 90 ? -1.405 -3.377 0.506 1.00 92.69 90 GLY A CA 1
ATOM 742 C C . GLY A 1 90 ? -1.313 -1.901 0.902 1.00 92.69 90 GLY A C 1
ATOM 743 O O . GLY A 1 90 ? -0.276 -1.251 0.704 1.00 92.69 90 GLY A O 1
ATOM 744 N N . TYR A 1 91 ? -2.398 -1.347 1.450 1.00 93.06 91 TYR A N 1
ATOM 745 C CA . TYR A 1 91 ? -2.425 0.058 1.859 1.00 93.06 91 TYR A CA 1
ATOM 746 C C . TYR A 1 91 ? -1.476 0.321 3.023 1.00 93.06 91 TYR A C 1
ATOM 748 O O . TYR A 1 91 ? -0.793 1.332 3.000 1.00 93.06 91 TYR A O 1
ATOM 756 N N . GLY A 1 92 ? -1.329 -0.597 3.984 1.00 93.06 92 GLY A N 1
ATOM 757 C CA . GLY A 1 92 ? -0.410 -0.423 5.114 1.00 93.06 92 GLY A CA 1
ATOM 758 C C . GLY A 1 92 ? 1.035 -0.156 4.676 1.00 93.06 92 GLY A C 1
ATOM 759 O O . GLY A 1 92 ? 1.675 0.766 5.178 1.00 93.06 92 GLY A O 1
ATOM 760 N N . ASN A 1 93 ? 1.524 -0.886 3.668 1.00 94.50 93 ASN A N 1
ATOM 761 C CA . ASN A 1 93 ? 2.865 -0.678 3.114 1.00 94.50 93 ASN A CA 1
ATOM 762 C C . ASN A 1 93 ? 2.968 0.617 2.286 1.00 94.50 93 ASN A C 1
ATOM 764 O O . ASN A 1 93 ? 4.023 1.248 2.259 1.00 94.50 93 ASN A O 1
ATOM 768 N N . ALA A 1 94 ? 1.891 1.021 1.602 1.00 93.56 94 ALA A N 1
ATOM 769 C CA . ALA A 1 94 ? 1.865 2.217 0.755 1.00 93.56 94 ALA A CA 1
ATOM 770 C C . ALA A 1 94 ? 1.442 3.502 1.488 1.00 93.56 94 ALA A C 1
ATOM 772 O O . ALA A 1 94 ? 1.636 4.590 0.948 1.00 93.56 94 ALA A O 1
ATOM 773 N N . ALA A 1 95 ? 0.900 3.412 2.704 1.00 91.06 95 ALA A N 1
ATOM 774 C CA . ALA A 1 95 ? 0.260 4.523 3.407 1.00 91.06 95 ALA A CA 1
ATOM 775 C C . ALA A 1 95 ? 1.204 5.718 3.552 1.00 91.06 95 ALA A C 1
ATOM 777 O O . ALA A 1 95 ? 0.832 6.843 3.236 1.00 91.06 95 ALA A O 1
ATOM 778 N N . GLY A 1 96 ? 2.463 5.475 3.931 1.00 89.81 96 GLY A N 1
ATOM 779 C CA . GLY A 1 96 ? 3.465 6.535 4.057 1.00 89.81 96 GLY A CA 1
ATOM 780 C C . GLY A 1 96 ? 3.797 7.236 2.734 1.00 89.81 96 GLY A C 1
ATOM 781 O O . GLY A 1 96 ? 4.105 8.424 2.737 1.00 89.81 96 GLY A O 1
ATOM 782 N N . PHE A 1 97 ? 3.731 6.535 1.602 1.00 91.81 97 PHE A N 1
ATOM 783 C CA . PHE A 1 97 ? 3.907 7.135 0.278 1.00 91.81 97 PHE A CA 1
ATOM 784 C C . PHE A 1 97 ? 2.684 7.955 -0.134 1.00 91.81 97 PHE A C 1
ATOM 786 O O . PHE A 1 97 ? 2.822 9.111 -0.535 1.00 91.81 97 PHE A O 1
ATOM 793 N N . LEU A 1 98 ? 1.495 7.366 0.009 1.00 89.94 98 LEU A N 1
ATOM 794 C CA . LEU A 1 98 ? 0.222 7.991 -0.340 1.00 89.94 98 LEU A CA 1
ATOM 795 C C . LEU A 1 98 ? -0.023 9.256 0.491 1.00 89.94 98 LEU A C 1
ATOM 797 O O . LEU A 1 98 ? -0.401 10.285 -0.060 1.00 89.94 98 LEU A O 1
ATOM 801 N N . ALA A 1 99 ? 0.326 9.226 1.779 1.00 87.25 99 ALA A N 1
ATOM 802 C CA . ALA A 1 99 ? 0.321 10.381 2.670 1.00 87.25 99 ALA A CA 1
ATOM 803 C C . ALA A 1 99 ? 1.153 11.554 2.132 1.00 87.25 99 ALA A C 1
ATOM 805 O O . ALA A 1 99 ? 0.664 12.674 2.018 1.00 87.25 99 ALA A O 1
ATOM 806 N N . LYS A 1 100 ? 2.415 11.297 1.759 1.00 87.25 100 LYS A N 1
ATOM 807 C CA . LYS A 1 100 ? 3.323 12.335 1.237 1.00 87.25 100 LYS A CA 1
ATOM 808 C C . LYS A 1 100 ? 2.828 12.921 -0.084 1.00 87.25 100 LYS A C 1
ATOM 810 O O . LYS A 1 100 ? 3.113 14.080 -0.379 1.00 87.25 100 LYS A O 1
ATOM 815 N N . ARG A 1 101 ? 2.131 12.112 -0.890 1.00 83.06 101 ARG A N 1
ATOM 816 C CA . ARG A 1 101 ? 1.627 12.503 -2.210 1.00 83.06 101 ARG A CA 1
ATOM 817 C C . ARG A 1 101 ? 0.247 13.169 -2.164 1.00 83.06 101 ARG A C 1
ATOM 819 O O . ARG A 1 101 ? -0.180 13.646 -3.206 1.00 83.06 101 ARG A O 1
ATOM 826 N N . GLY A 1 102 ? -0.409 13.237 -1.001 1.00 81.44 102 GLY A N 1
ATOM 827 C CA . GLY A 1 102 ? -1.786 13.736 -0.908 1.00 81.44 102 GLY A CA 1
ATOM 828 C C . GLY A 1 102 ? -2.766 12.802 -1.621 1.00 81.44 102 GLY A C 1
ATOM 829 O O . GLY A 1 102 ? -3.582 13.230 -2.420 1.00 81.44 102 GLY A O 1
ATOM 830 N N . ALA A 1 103 ? -2.597 11.494 -1.432 1.00 80.38 103 ALA A N 1
ATOM 831 C CA . ALA A 1 103 ? -3.371 10.457 -2.111 1.00 80.38 103 ALA A CA 1
ATOM 832 C C . ALA A 1 103 ? -3.868 9.389 -1.122 1.00 80.38 103 ALA A C 1
ATOM 834 O O . ALA A 1 103 ? -3.932 8.203 -1.459 1.00 80.38 103 ALA A O 1
ATOM 835 N N . MET A 1 104 ? -4.136 9.782 0.131 1.00 77.88 104 MET A N 1
ATOM 836 C CA . MET A 1 104 ? -4.696 8.869 1.129 1.00 77.88 104 MET A CA 1
ATOM 837 C C . MET A 1 104 ? -6.104 8.408 0.727 1.00 77.88 1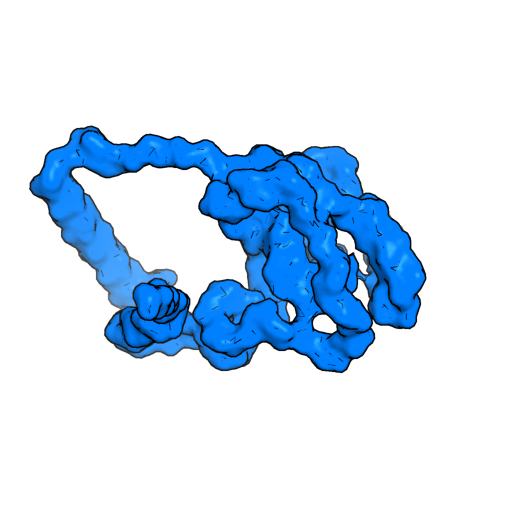04 MET A C 1
ATOM 839 O O . MET A 1 104 ? -6.876 9.157 0.132 1.00 77.88 104 MET A O 1
ATOM 843 N N . LEU A 1 105 ? -6.441 7.162 1.071 1.00 69.50 105 LEU A N 1
ATOM 844 C CA . LEU A 1 105 ? -7.776 6.616 0.825 1.00 69.50 105 LEU A CA 1
ATOM 845 C C . LEU A 1 105 ? -8.790 7.285 1.764 1.00 69.50 105 LEU A C 1
ATOM 847 O O . LEU A 1 105 ? -8.595 7.244 2.975 1.00 69.50 105 LEU A O 1
ATOM 851 N N . GLY A 1 106 ? -9.862 7.855 1.202 1.00 58.47 106 GLY A N 1
ATOM 852 C CA . GLY A 1 106 ? -10.977 8.476 1.938 1.00 58.47 106 GLY A CA 1
ATOM 853 C C . GLY A 1 106 ? -11.233 9.957 1.616 1.00 58.47 106 GLY A C 1
ATOM 854 O O . GLY A 1 106 ? -12.196 10.521 2.124 1.00 58.47 106 GLY A O 1
ATOM 855 N N . GLY A 1 107 ? -10.419 10.580 0.755 1.00 55.66 107 GLY A N 1
ATOM 856 C CA . GLY A 1 107 ? -10.758 11.868 0.146 1.00 55.66 107 GLY A CA 1
ATOM 857 C C . GLY A 1 107 ? -11.780 11.686 -0.978 1.00 55.66 107 GLY A C 1
ATOM 858 O O . GLY A 1 107 ? -11.604 10.822 -1.837 1.00 55.66 107 GLY A O 1
ATOM 859 N N . SER A 1 108 ? -12.823 12.521 -1.001 1.00 44.38 108 SER A N 1
ATOM 860 C CA . SER A 1 108 ? -13.835 12.565 -2.078 1.00 44.38 108 SER A CA 1
ATOM 861 C C . SER A 1 108 ? -13.235 12.952 -3.449 1.00 44.38 108 SER A C 1
ATOM 863 O O . SER A 1 108 ? -13.856 12.791 -4.498 1.00 44.38 108 SER A O 1
ATOM 865 N N . GLY A 1 109 ? -11.989 13.438 -3.460 1.00 43.25 109 GLY A N 1
ATOM 866 C CA . GLY A 1 109 ? -11.242 13.825 -4.651 1.00 43.25 109 GLY A CA 1
ATOM 867 C C . GLY A 1 109 ? -10.559 12.646 -5.343 1.00 43.25 109 GLY A C 1
ATOM 868 O O . GLY A 1 109 ? -9.414 12.318 -5.055 1.00 43.25 109 GLY A O 1
ATOM 869 N N . ASN A 1 110 ? -11.242 12.075 -6.334 1.00 43.84 110 ASN A N 1
ATOM 870 C CA . ASN A 1 110 ? -10.645 11.368 -7.468 1.00 43.84 110 ASN A CA 1
ATOM 871 C C . ASN A 1 110 ? -9.622 10.256 -7.145 1.00 43.84 110 ASN A C 1
ATOM 873 O O . ASN A 1 110 ? -8.437 10.355 -7.471 1.00 43.84 110 ASN A O 1
ATOM 877 N N . LEU A 1 111 ? -10.120 9.098 -6.706 1.00 48.78 111 LEU A N 1
ATOM 878 C CA . LEU A 1 111 ? -9.420 7.808 -6.868 1.00 48.78 111 LEU A CA 1
ATOM 879 C C . LEU A 1 111 ? -9.084 7.477 -8.343 1.00 48.78 111 LEU A C 1
ATOM 881 O O . LEU A 1 111 ? -8.302 6.559 -8.604 1.00 48.78 111 LEU A O 1
ATOM 885 N N . ASP A 1 112 ? -9.665 8.233 -9.282 1.00 44.34 112 ASP A N 1
ATOM 886 C CA . ASP A 1 112 ? -9.514 8.104 -10.733 1.00 44.34 112 ASP A CA 1
ATOM 887 C C . ASP A 1 112 ? -8.619 9.187 -11.374 1.00 44.34 112 ASP A C 1
ATOM 889 O O . ASP A 1 112 ? -8.273 9.098 -12.552 1.00 44.34 112 ASP A O 1
ATOM 893 N N . SER A 1 113 ? -8.159 10.188 -10.610 1.00 44.56 113 SER A N 1
ATOM 894 C CA . SER A 1 113 ? -7.207 11.177 -11.131 1.00 44.56 113 SER A CA 1
ATOM 895 C C . SER A 1 113 ? -5.808 10.586 -11.094 1.00 44.56 113 SER A C 1
ATOM 897 O O . SER A 1 113 ? -4.999 10.858 -10.205 1.00 44.56 113 SER A O 1
ATOM 899 N N . GLY A 1 114 ? -5.505 9.775 -12.109 1.00 45.19 114 GLY A N 1
ATOM 900 C CA . GLY A 1 114 ? -4.128 9.622 -12.545 1.00 45.19 114 GLY A CA 1
ATOM 901 C C . GLY A 1 114 ? -3.509 11.014 -12.649 1.00 45.19 114 GLY A C 1
ATOM 902 O O . GLY A 1 114 ? -4.097 11.918 -13.249 1.00 45.19 114 GLY A O 1
ATOM 903 N N . SER A 1 115 ? -2.328 11.212 -12.054 1.00 42.91 115 SER A N 1
ATOM 904 C CA . SER A 1 115 ? -1.509 12.370 -12.412 1.00 42.91 115 SER A CA 1
ATOM 905 C C . SER A 1 115 ? -1.478 12.451 -13.935 1.00 42.91 115 SER A C 1
ATOM 907 O O . SER A 1 115 ? -1.348 11.407 -14.568 1.00 42.91 115 SER A O 1
ATOM 909 N N . GLY A 1 116 ? -1.632 13.649 -14.512 1.00 42.72 116 GLY A N 1
ATOM 910 C CA . GLY A 1 116 ? -1.810 13.924 -15.952 1.00 42.72 116 GLY A CA 1
ATOM 911 C C . GLY A 1 116 ? -0.730 13.404 -16.922 1.00 42.72 116 GLY A C 1
ATOM 912 O O . GLY A 1 116 ? -0.570 13.925 -18.022 1.00 42.72 116 GLY A O 1
ATOM 913 N N . ALA A 1 117 ? 0.038 12.389 -16.542 1.00 49.22 117 ALA A N 1
ATOM 914 C CA . ALA A 1 117 ? 0.781 11.515 -17.418 1.00 49.22 117 ALA A CA 1
ATOM 915 C C . ALA A 1 117 ? -0.175 10.746 -18.350 1.00 49.22 117 ALA A C 1
ATOM 917 O O . ALA A 1 117 ? -1.023 9.962 -17.927 1.00 49.22 117 ALA A O 1
ATOM 918 N N . GLN A 1 118 ? 0.011 10.957 -19.654 1.00 52.47 118 GLN A N 1
ATOM 919 C CA . GLN A 1 118 ? -0.684 10.278 -20.748 1.00 52.47 118 GLN A CA 1
ATOM 920 C C . GLN A 1 118 ? -0.366 8.769 -20.767 1.00 52.47 118 GLN A C 1
ATOM 922 O O . GLN A 1 118 ? 0.426 8.277 -21.577 1.00 52.47 118 GLN A O 1
ATOM 927 N N . TYR A 1 119 ? -0.962 7.994 -19.867 1.00 57.94 119 TYR A N 1
ATOM 928 C CA . TYR A 1 119 ? -0.939 6.542 -19.961 1.00 57.94 119 TYR A CA 1
ATOM 929 C C . TYR A 1 119 ? -2.064 6.087 -20.898 1.00 57.94 119 TYR A C 1
ATOM 931 O O . TYR A 1 119 ? -3.239 6.322 -20.649 1.00 57.94 119 TYR A O 1
ATOM 939 N N . 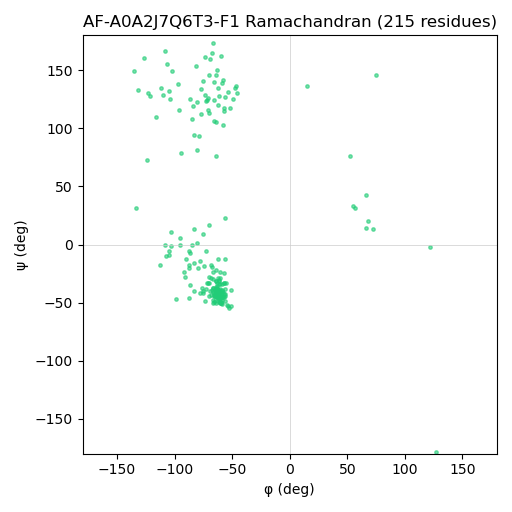SER A 1 120 ? -1.699 5.421 -22.000 1.00 53.75 120 SER A N 1
ATOM 940 C CA . SER A 1 120 ? -2.648 4.742 -22.897 1.00 53.75 120 SER A CA 1
ATOM 941 C C . SER A 1 120 ? -3.590 3.850 -22.081 1.00 53.75 120 SER A C 1
ATOM 943 O O . SER A 1 120 ? -3.079 3.000 -21.351 1.00 53.75 120 SER A O 1
ATOM 945 N N . SER A 1 121 ? -4.901 4.080 -22.261 1.00 48.25 121 SER A N 1
ATOM 946 C CA . SER A 1 121 ? -6.108 3.341 -21.828 1.00 48.25 121 SER A CA 1
ATOM 947 C C . SER A 1 121 ? -5.953 2.274 -20.731 1.00 48.25 121 SER A C 1
ATOM 949 O O . SER A 1 121 ? -5.084 1.398 -20.763 1.00 48.25 121 SER A O 1
ATOM 951 N N . ASP A 1 122 ? -6.891 2.289 -19.787 1.00 54.78 122 ASP A N 1
ATOM 952 C CA . ASP A 1 122 ? -6.951 1.390 -18.634 1.00 54.78 122 ASP A CA 1
ATOM 953 C C . ASP A 1 122 ? -7.296 -0.090 -18.938 1.00 54.78 122 ASP A C 1
ATOM 955 O O . ASP A 1 122 ? -7.637 -0.878 -18.066 1.00 54.78 122 ASP A O 1
ATOM 959 N N . SER A 1 123 ? -7.170 -0.512 -20.190 1.00 48.78 123 SER A N 1
ATOM 960 C CA . SER A 1 123 ? -7.624 -1.812 -20.699 1.00 48.78 123 SER A CA 1
ATOM 961 C C . SER A 1 123 ? -6.760 -3.023 -20.320 1.00 48.78 123 SER A C 1
ATOM 963 O O . SER A 1 123 ? -6.986 -4.114 -20.835 1.00 48.78 123 SER A O 1
ATOM 965 N N . GLU A 1 124 ? -5.779 -2.882 -19.423 1.00 56.94 124 GLU A N 1
ATOM 966 C CA . GLU A 1 124 ? -5.057 -4.049 -18.896 1.00 56.94 124 GLU A CA 1
ATOM 967 C C . GLU A 1 124 ? -5.717 -4.486 -17.582 1.00 56.94 124 GLU A C 1
ATOM 969 O O . GLU A 1 124 ? -5.214 -4.172 -16.498 1.00 56.94 124 GLU A O 1
ATOM 974 N N . ASP A 1 125 ? -6.852 -5.192 -17.703 1.00 64.56 125 ASP A N 1
ATOM 975 C CA . ASP A 1 125 ? -7.461 -5.930 -16.593 1.00 64.56 125 ASP A CA 1
ATOM 976 C C . ASP A 1 125 ? -6.430 -6.943 -16.084 1.00 64.56 125 ASP A C 1
ATOM 978 O O . ASP A 1 125 ? -6.117 -7.945 -16.727 1.00 64.56 125 ASP A O 1
ATOM 982 N N . SER A 1 126 ? -5.806 -6.609 -14.957 1.00 69.69 126 SER A N 1
ATOM 983 C CA . SER A 1 126 ? -4.823 -7.468 -14.307 1.00 69.69 126 SER A CA 1
ATOM 984 C C . SER A 1 126 ? -5.461 -8.327 -13.217 1.00 69.69 126 SER A C 1
ATOM 986 O O . SER A 1 126 ? -4.717 -8.941 -12.445 1.00 69.69 126 SER A O 1
ATOM 988 N N . ASP A 1 127 ? -6.789 -8.275 -13.075 1.00 78.06 127 ASP A N 1
ATOM 989 C CA . ASP A 1 127 ? -7.528 -9.072 -12.110 1.00 78.06 127 ASP A CA 1
ATOM 990 C C . ASP A 1 127 ? -7.624 -10.495 -12.666 1.00 78.06 127 ASP A C 1
ATOM 992 O O . ASP A 1 127 ? -8.257 -10.760 -13.687 1.00 78.06 127 ASP A O 1
ATOM 996 N N . THR A 1 128 ? -6.951 -11.424 -11.996 1.00 81.69 128 THR A N 1
ATOM 997 C CA . THR A 1 128 ? -7.082 -12.852 -12.281 1.00 81.69 128 THR A CA 1
ATOM 998 C C . THR A 1 128 ? -8.426 -13.361 -11.766 1.00 81.69 128 THR A C 1
ATOM 1000 O O . THR A 1 128 ? -9.035 -12.766 -10.873 1.00 81.69 128 THR A O 1
ATOM 1003 N N . GLU A 1 129 ? -8.869 -14.510 -12.272 1.00 80.06 129 GLU A N 1
ATOM 1004 C CA . GLU A 1 129 ? -10.071 -15.183 -11.764 1.00 80.06 129 GLU A CA 1
ATOM 1005 C C . GLU A 1 129 ? -9.978 -15.495 -10.261 1.00 80.06 129 GLU A C 1
ATOM 1007 O O . GLU A 1 129 ? -10.972 -15.433 -9.544 1.00 80.06 129 GLU A O 1
ATOM 1012 N N . GLU A 1 130 ? -8.778 -15.781 -9.753 1.00 78.31 130 GLU A N 1
ATOM 1013 C CA . GLU A 1 130 ? -8.525 -15.979 -8.321 1.00 78.31 130 GLU A CA 1
ATOM 1014 C C . GLU A 1 130 ? -8.727 -14.683 -7.536 1.00 78.31 130 GLU A C 1
ATOM 1016 O O . GLU A 1 130 ? -9.453 -14.660 -6.543 1.00 78.31 130 GLU A O 1
ATOM 1021 N N . TYR A 1 131 ? -8.159 -13.575 -8.017 1.00 83.06 131 TYR A N 1
ATOM 1022 C CA . TYR A 1 131 ? -8.319 -12.277 -7.375 1.00 83.06 131 TYR A CA 1
ATOM 1023 C C . TYR A 1 131 ? -9.785 -11.821 -7.366 1.00 83.06 131 TYR A C 1
ATOM 1025 O O . TYR A 1 131 ? -10.270 -11.354 -6.338 1.00 83.06 131 TYR A O 1
ATOM 1033 N N . LYS A 1 132 ? -10.524 -12.012 -8.470 1.00 85.06 132 LYS A N 1
ATOM 1034 C CA . LYS A 1 132 ? -11.951 -11.647 -8.573 1.00 85.06 132 LYS A CA 1
ATOM 1035 C C . LYS A 1 132 ? -12.817 -12.386 -7.549 1.00 85.06 132 LYS A C 1
ATOM 1037 O O . LYS A 1 132 ? -13.690 -11.763 -6.951 1.00 85.06 132 LYS A O 1
ATOM 1042 N N . LYS A 1 133 ? -12.535 -13.669 -7.283 1.00 84.00 133 LYS A N 1
ATOM 1043 C CA . LYS A 1 133 ? -13.260 -14.479 -6.281 1.00 84.00 133 LYS A CA 1
ATOM 1044 C C . LYS A 1 133 ? -13.115 -13.943 -4.859 1.00 84.00 133 LYS A C 1
ATOM 1046 O O . LYS A 1 133 ? -14.069 -13.991 -4.089 1.00 84.00 133 LYS A O 1
ATOM 1051 N N . TYR A 1 134 ? -11.930 -13.445 -4.512 1.00 82.69 134 TYR A N 1
ATOM 1052 C CA . TYR A 1 134 ? -11.616 -13.002 -3.153 1.00 82.69 134 TYR A CA 1
ATOM 1053 C C . TYR A 1 134 ? -11.633 -11.484 -2.978 1.00 82.69 134 TYR A C 1
ATOM 1055 O O . TYR A 1 134 ? -11.442 -11.016 -1.862 1.00 82.69 134 TYR A O 1
ATOM 1063 N N . LYS A 1 135 ? -11.896 -10.707 -4.035 1.00 82.50 135 LYS A N 1
ATOM 1064 C CA . LYS A 1 135 ? -11.825 -9.238 -4.030 1.00 82.50 135 LYS A CA 1
ATOM 1065 C C . LYS A 1 135 ? -12.605 -8.589 -2.883 1.00 82.50 135 LYS A C 1
ATOM 1067 O O . LYS A 1 135 ? -12.111 -7.638 -2.292 1.00 82.50 135 LYS A O 1
ATOM 1072 N N . SER A 1 136 ? -13.779 -9.122 -2.545 1.00 82.44 136 SER A N 1
ATOM 1073 C CA . SER A 1 136 ? -14.616 -8.639 -1.435 1.00 82.44 136 SER A CA 1
ATOM 1074 C C . SER A 1 136 ? -14.098 -9.012 -0.040 1.00 82.44 136 SER A C 1
ATOM 1076 O O . SER A 1 136 ? -14.500 -8.397 0.939 1.00 82.44 136 SER A O 1
ATOM 1078 N N . GLN A 1 137 ? -13.220 -10.011 0.060 1.00 84.88 137 GLN A N 1
ATOM 1079 C CA . GLN A 1 137 ? -12.671 -10.547 1.313 1.00 84.88 137 GLN A CA 1
ATOM 1080 C C . GLN A 1 137 ? -11.194 -10.169 1.522 1.00 84.88 137 GLN A C 1
ATOM 1082 O O . GLN A 1 137 ? -10.580 -10.563 2.513 1.00 84.88 137 GLN A O 1
ATOM 1087 N N . ILE A 1 138 ? -10.593 -9.430 0.586 1.00 86.19 138 ILE A N 1
ATOM 1088 C CA . ILE A 1 138 ? -9.233 -8.915 0.737 1.00 86.19 138 ILE A CA 1
ATOM 1089 C C . ILE A 1 138 ? -9.287 -7.671 1.612 1.00 86.19 138 ILE A C 1
ATOM 1091 O O . ILE A 1 138 ? -9.942 -6.681 1.284 1.00 86.19 138 ILE A O 1
ATOM 1095 N N . ASN A 1 139 ? -8.545 -7.705 2.710 1.00 88.12 139 ASN A N 1
ATOM 1096 C CA . ASN A 1 139 ? -8.381 -6.545 3.561 1.00 88.12 139 ASN A CA 1
ATOM 1097 C C . ASN A 1 139 ? -7.466 -5.532 2.849 1.00 88.12 139 ASN A C 1
ATOM 1099 O O . ASN A 1 139 ? -6.341 -5.843 2.459 1.00 88.12 139 ASN A O 1
ATOM 1103 N N . ILE A 1 140 ? -7.953 -4.304 2.664 1.00 86.75 140 ILE A N 1
ATOM 1104 C CA . ILE A 1 140 ? -7.241 -3.235 1.946 1.00 86.75 140 ILE A CA 1
ATOM 1105 C C . ILE A 1 140 ? -5.934 -2.860 2.662 1.00 86.75 140 ILE A C 1
ATOM 1107 O O . ILE A 1 140 ? -4.929 -2.571 2.007 1.00 86.75 140 ILE A O 1
ATOM 1111 N N . MET A 1 141 ? -5.923 -2.896 3.999 1.00 87.69 141 MET A N 1
ATOM 1112 C CA . MET A 1 141 ? -4.751 -2.564 4.811 1.00 87.69 141 MET A CA 1
ATOM 1113 C C . MET A 1 141 ? -3.631 -3.573 4.603 1.00 87.69 141 MET A C 1
ATOM 1115 O O . MET A 1 141 ? -2.492 -3.179 4.346 1.00 87.69 141 MET A O 1
ATOM 1119 N N . THR A 1 142 ? -3.949 -4.862 4.692 1.00 85.62 142 THR A N 1
ATOM 1120 C CA . THR A 1 142 ? -2.954 -5.937 4.609 1.00 85.62 142 THR A CA 1
ATOM 1121 C C . THR A 1 142 ? -2.685 -6.377 3.173 1.00 85.62 142 THR A C 1
ATOM 1123 O O . THR A 1 142 ? -1.625 -6.928 2.892 1.00 85.62 142 THR A O 1
ATOM 1126 N N . GLY A 1 143 ? -3.596 -6.099 2.237 1.00 85.50 143 GLY A N 1
ATOM 1127 C CA . GLY A 1 143 ? -3.498 -6.527 0.842 1.00 85.50 143 GLY A CA 1
ATOM 1128 C C . GLY A 1 143 ? -3.598 -8.043 0.665 1.00 85.50 143 GLY A C 1
ATOM 1129 O O . GLY A 1 143 ? -3.243 -8.548 -0.400 1.00 85.50 143 GLY A O 1
ATOM 1130 N N . CYS A 1 144 ? -4.047 -8.769 1.691 1.00 87.62 144 CYS A N 1
ATOM 1131 C CA . CYS A 1 144 ? -4.225 -10.211 1.657 1.00 87.62 144 CYS A CA 1
ATOM 1132 C C . CYS A 1 144 ? -5.643 -10.605 2.071 1.00 87.62 144 CYS A C 1
ATOM 1134 O O . CYS A 1 144 ? -6.387 -9.855 2.704 1.00 87.62 144 CYS A O 1
ATOM 1136 N N . TYR A 1 145 ? -6.010 -11.814 1.680 1.00 86.44 145 TYR A N 1
ATOM 1137 C CA . TYR A 1 145 ? -7.219 -12.473 2.115 1.00 86.44 145 TYR A CA 1
ATOM 1138 C C . TYR A 1 145 ? -7.142 -12.758 3.613 1.00 86.44 145 TYR A C 1
ATOM 1140 O O . TYR A 1 145 ? -6.235 -13.455 4.074 1.00 86.44 145 TYR A O 1
ATOM 1148 N N . GLU A 1 146 ? -8.130 -12.276 4.355 1.00 78.56 146 GLU A N 1
ATOM 1149 C CA . GLU A 1 146 ? -8.334 -12.640 5.750 1.00 78.56 146 GLU A CA 1
ATOM 1150 C C . GLU A 1 146 ? -9.587 -13.502 5.836 1.00 78.56 146 GLU A C 1
ATOM 1152 O O . GLU A 1 146 ? -10.645 -13.151 5.311 1.00 78.56 146 GLU A O 1
ATOM 1157 N N . LYS A 1 147 ? -9.470 -14.664 6.489 1.00 79.00 147 LYS A N 1
ATOM 1158 C CA . LYS A 1 147 ? -10.653 -15.475 6.782 1.00 79.00 147 LYS A CA 1
ATOM 1159 C C . LYS A 1 147 ? -11.608 -14.622 7.624 1.00 79.00 147 LYS A C 1
ATOM 1161 O O . LYS A 1 147 ? -11.128 -13.944 8.537 1.00 79.00 147 LYS A O 1
ATOM 1166 N N . PRO A 1 148 ? -12.926 -14.671 7.367 1.00 78.00 148 PRO A N 1
ATOM 1167 C CA . PRO A 1 148 ? -1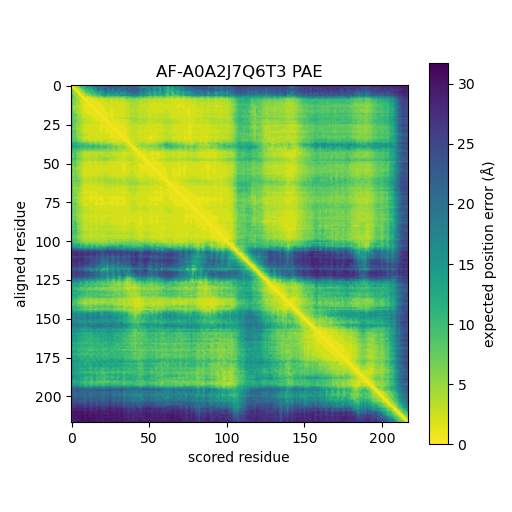3.898 -14.019 8.230 1.00 78.00 148 PRO A CA 1
ATOM 1168 C C . PRO A 1 148 ? -13.662 -14.456 9.678 1.00 78.00 148 PRO A C 1
ATOM 1170 O O . PRO A 1 148 ? -13.717 -15.648 9.989 1.00 78.00 148 PRO A O 1
ATOM 1173 N N . HIS A 1 149 ? -13.325 -13.503 10.545 1.00 75.19 149 HIS A N 1
ATOM 1174 C CA . HIS A 1 149 ? -13.166 -13.790 11.962 1.00 75.19 149 HIS A CA 1
ATOM 1175 C C . HIS A 1 149 ? -14.558 -13.951 12.581 1.00 75.19 149 HIS A C 1
ATOM 1177 O O . HIS A 1 149 ? -15.474 -13.212 12.210 1.00 75.19 149 HIS A O 1
ATOM 1183 N N . PRO A 1 150 ? -14.751 -14.906 13.509 1.00 81.69 150 PRO A N 1
ATOM 1184 C CA . PRO A 1 150 ? -15.994 -14.978 14.260 1.00 81.69 150 PRO A CA 1
ATOM 1185 C C . PRO A 1 150 ? -16.211 -13.655 14.998 1.00 81.69 150 PRO A C 1
ATOM 1187 O O . PRO A 1 150 ? -15.258 -13.056 15.497 1.00 81.69 150 PRO A O 1
ATOM 1190 N N . ASN A 1 151 ? -17.465 -13.203 15.062 1.00 81.25 151 ASN A N 1
ATOM 1191 C CA . ASN A 1 151 ? -17.803 -11.954 15.734 1.00 81.25 151 ASN A CA 1
ATOM 1192 C C . ASN A 1 151 ? -17.329 -12.016 17.199 1.00 81.25 151 ASN A C 1
ATOM 1194 O O . ASN A 1 151 ? -17.843 -12.848 17.951 1.00 81.25 151 ASN A O 1
ATOM 1198 N N . PRO A 1 152 ? -16.401 -11.144 17.639 1.00 82.19 152 PRO A N 1
ATOM 1199 C CA . PRO A 1 152 ? -15.873 -11.183 19.006 1.00 82.19 152 PRO A CA 1
ATOM 1200 C C . PRO A 1 152 ? -16.957 -10.895 20.056 1.00 82.19 152 PRO A C 1
ATOM 1202 O O . PRO A 1 152 ? -16.851 -11.321 21.199 1.00 82.19 152 PRO A O 1
ATOM 1205 N N . MET A 1 153 ? -18.038 -10.231 19.640 1.00 84.06 153 MET A N 1
ATOM 1206 C CA . MET A 1 153 ? -19.197 -9.893 20.469 1.00 84.06 153 MET A CA 1
ATOM 1207 C C . MET A 1 153 ? -20.235 -11.026 20.562 1.00 84.06 153 MET A C 1
ATOM 1209 O O . MET A 1 153 ? -21.264 -10.850 21.210 1.00 84.06 153 MET A O 1
ATOM 1213 N N . ALA A 1 154 ? -20.023 -12.172 19.900 1.00 83.31 154 ALA A N 1
ATOM 1214 C CA . ALA A 1 154 ? -21.012 -13.256 19.842 1.00 83.31 154 ALA A CA 1
ATOM 1215 C C . ALA A 1 154 ? -21.267 -13.931 21.202 1.00 83.31 154 ALA A C 1
ATOM 1217 O O . ALA A 1 154 ? -22.328 -14.513 21.400 1.00 83.31 154 ALA A O 1
ATOM 1218 N N . SER A 1 155 ? -20.311 -13.851 22.132 1.00 82.38 155 SER A N 1
ATOM 1219 C CA . SER A 1 155 ? -20.428 -14.396 23.489 1.00 82.38 155 SER A CA 1
ATOM 1220 C C . SER A 1 155 ? -20.887 -13.374 24.535 1.00 82.38 155 SER A C 1
ATOM 1222 O O . SER A 1 155 ? -20.977 -13.728 25.707 1.00 82.38 155 SER A O 1
ATOM 1224 N N . MET A 1 156 ? -21.131 -12.117 24.146 1.00 85.81 156 MET A N 1
ATOM 1225 C CA . MET A 1 156 ? -21.523 -11.042 25.063 1.00 85.81 156 MET A CA 1
ATOM 1226 C C . MET A 1 156 ? -23.043 -10.856 25.072 1.00 85.81 156 MET A C 1
ATOM 1228 O O . MET A 1 156 ? -23.680 -10.877 24.013 1.00 85.81 156 MET A O 1
ATOM 1232 N N . SER A 1 157 ? -23.625 -10.646 26.257 1.00 92.12 157 SER A N 1
ATOM 1233 C CA . SER A 1 157 ? -25.030 -10.229 26.374 1.00 92.12 157 SER A CA 1
ATOM 1234 C C . SER A 1 157 ? -25.213 -8.798 25.870 1.00 92.12 157 SER A C 1
ATOM 1236 O O . SER A 1 157 ? -24.254 -8.033 25.826 1.00 92.12 157 SER A O 1
ATOM 1238 N N . GLU A 1 158 ? -26.437 -8.410 25.510 1.00 91.19 158 GLU A N 1
ATOM 1239 C CA . GLU A 1 158 ? -26.688 -7.054 25.000 1.00 91.19 158 GLU A CA 1
ATOM 1240 C C . GLU A 1 158 ? -26.303 -5.970 26.018 1.00 91.19 158 GLU A C 1
ATOM 1242 O O . GLU A 1 158 ? -25.610 -5.021 25.671 1.00 91.19 158 GLU A O 1
ATOM 1247 N N . GLU A 1 159 ? -26.608 -6.192 27.299 1.00 90.94 159 GLU A N 1
ATOM 1248 C CA . GLU A 1 159 ? -26.201 -5.304 28.396 1.00 90.94 159 GLU A CA 1
ATOM 1249 C C . GLU A 1 159 ? -24.673 -5.144 28.488 1.00 90.94 159 GLU A C 1
ATOM 1251 O O . GLU A 1 159 ? -24.166 -4.047 28.720 1.00 90.94 159 GLU A O 1
ATOM 1256 N N . GLN A 1 160 ? -23.914 -6.227 28.276 1.00 90.38 160 GLN A N 1
ATOM 1257 C CA . GLN A 1 160 ? -22.450 -6.162 28.254 1.00 90.38 160 GLN A CA 1
ATOM 1258 C C . GLN A 1 160 ? -21.941 -5.372 27.050 1.00 90.38 160 GLN A C 1
ATOM 1260 O O . GLN A 1 160 ? -20.994 -4.600 27.190 1.00 90.38 160 GLN A O 1
ATOM 1265 N N . LYS A 1 161 ? -22.568 -5.526 25.878 1.00 90.19 161 LYS A N 1
ATOM 1266 C CA . LYS A 1 161 ? -22.195 -4.746 24.691 1.00 90.19 161 LYS A CA 1
ATOM 1267 C C . LYS A 1 161 ? -22.425 -3.256 24.918 1.00 90.19 161 LYS A C 1
ATOM 1269 O O . LYS A 1 161 ? -21.563 -2.460 24.558 1.00 90.19 161 LYS A O 1
ATOM 1274 N N . GLU A 1 162 ? -23.550 -2.885 25.527 1.00 91.12 162 GLU A N 1
ATOM 1275 C CA . GLU A 1 162 ? -23.856 -1.492 25.864 1.00 91.12 162 GLU A CA 1
ATOM 1276 C C . GLU A 1 162 ? -22.856 -0.921 26.876 1.00 91.12 162 GLU A C 1
ATOM 1278 O O . GLU A 1 162 ? -22.351 0.188 26.686 1.00 91.12 162 GLU A O 1
ATOM 1283 N N . TYR A 1 163 ? -22.511 -1.687 27.916 1.00 93.50 163 TYR A N 1
ATOM 1284 C CA . TYR A 1 163 ? -21.523 -1.275 28.913 1.00 93.50 163 TYR A CA 1
ATOM 1285 C C . TYR A 1 163 ? -20.138 -1.033 28.290 1.00 93.50 163 TYR A C 1
ATOM 1287 O O . TYR A 1 163 ? -19.550 0.032 28.484 1.00 93.50 163 TYR A O 1
ATOM 1295 N N . GLU A 1 164 ? -19.640 -1.980 27.491 1.00 92.75 164 GLU A N 1
ATOM 1296 C CA . GLU A 1 164 ? -18.350 -1.858 26.796 1.00 92.75 164 GLU A CA 1
ATOM 1297 C C . GLU A 1 164 ? -18.3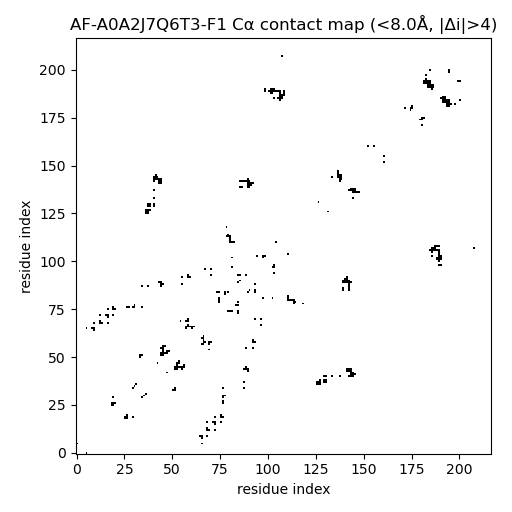57 -0.708 25.777 1.00 92.75 164 GLU A C 1
ATOM 1299 O O . GLU A 1 164 ? -17.366 0.011 25.634 1.00 92.75 164 GLU A O 1
ATOM 1304 N N . ALA A 1 165 ? -19.485 -0.473 25.097 1.00 92.12 165 ALA A N 1
ATOM 1305 C CA . ALA A 1 165 ? -19.638 0.660 24.189 1.00 92.12 165 ALA A CA 1
ATOM 1306 C C . ALA A 1 165 ? -19.540 2.003 24.933 1.00 92.12 165 ALA A C 1
ATOM 1308 O O . ALA A 1 165 ? -18.825 2.904 24.488 1.00 92.12 165 ALA A O 1
ATOM 1309 N N . LEU A 1 166 ? -20.199 2.136 26.089 1.00 93.94 166 LEU A N 1
ATOM 1310 C CA . LEU A 1 166 ? -20.099 3.331 26.933 1.00 93.94 166 LEU A CA 1
ATOM 1311 C C . LEU A 1 166 ? -18.681 3.524 27.479 1.00 93.94 166 LEU A C 1
ATOM 1313 O O . LEU A 1 166 ? -18.170 4.649 27.503 1.00 93.94 166 LEU A O 1
ATOM 1317 N N . GLU A 1 167 ? -18.019 2.440 27.885 1.00 94.88 167 GLU A N 1
ATOM 1318 C CA . GLU A 1 167 ? -16.632 2.488 28.339 1.00 94.88 167 GLU A CA 1
ATOM 1319 C C . GLU A 1 167 ? -15.683 2.936 27.214 1.00 94.88 167 GLU A C 1
ATOM 1321 O O . GLU A 1 167 ? -14.805 3.775 27.444 1.00 94.88 167 GLU A O 1
ATOM 1326 N N . LEU A 1 168 ? -15.885 2.447 25.987 1.00 92.50 168 LEU A N 1
ATOM 1327 C CA . LEU A 1 168 ? -15.119 2.855 24.811 1.00 92.50 168 LEU A CA 1
ATOM 1328 C C . LEU A 1 168 ? -15.305 4.344 24.499 1.00 92.50 168 LEU A C 1
ATOM 1330 O O . LEU A 1 168 ? -14.317 5.047 24.284 1.00 92.50 168 LEU A O 1
ATOM 1334 N N . VAL A 1 169 ? -16.547 4.840 24.520 1.00 91.81 169 VAL A N 1
ATOM 1335 C CA . VAL A 1 169 ? -16.848 6.266 24.303 1.00 91.81 169 VAL A CA 1
ATOM 1336 C C . VAL A 1 169 ? -16.146 7.127 25.348 1.00 91.81 169 VAL A C 1
ATOM 1338 O O . VAL A 1 169 ? -15.505 8.114 24.995 1.00 91.81 169 VAL A O 1
ATOM 1341 N N . LYS A 1 170 ? -16.190 6.726 26.623 1.00 93.75 170 LYS A N 1
ATOM 1342 C CA . LYS A 1 170 ? -15.509 7.444 27.707 1.00 93.75 170 LYS A CA 1
ATOM 1343 C C . LYS A 1 170 ? -13.991 7.484 27.508 1.00 93.75 170 LYS A C 1
ATOM 1345 O O . LYS A 1 170 ? -13.381 8.529 27.718 1.00 93.75 170 LYS A O 1
ATOM 1350 N N . LYS A 1 171 ? -13.377 6.369 27.094 1.00 94.25 171 LYS A N 1
ATOM 1351 C CA . LYS A 1 171 ? -11.933 6.304 26.804 1.00 94.25 171 LYS A CA 1
ATOM 1352 C C . LYS A 1 171 ? -11.551 7.173 25.603 1.00 94.25 171 LYS A C 1
ATOM 1354 O O . LYS A 1 171 ? -10.542 7.867 25.666 1.00 94.25 171 LYS A O 1
ATOM 1359 N N . LEU A 1 172 ? -12.347 7.168 24.531 1.00 89.62 172 LEU A N 1
ATOM 1360 C CA . LEU A 1 172 ? -12.118 8.021 23.358 1.00 89.62 172 LEU A CA 1
ATOM 1361 C C . LEU A 1 172 ? -12.258 9.510 23.694 1.00 89.62 172 LEU A C 1
ATOM 1363 O O . LEU A 1 172 ? -11.403 10.300 23.303 1.00 89.62 172 LEU A O 1
ATOM 1367 N N . ASP A 1 173 ? -13.289 9.885 24.452 1.00 89.00 173 ASP A N 1
ATOM 1368 C CA . ASP A 1 173 ? -13.496 11.256 24.929 1.00 89.00 173 ASP A CA 1
ATOM 1369 C C . ASP A 1 173 ? -12.342 11.717 25.833 1.00 89.00 173 ASP A C 1
ATOM 1371 O O . ASP A 1 173 ? -11.838 12.827 25.669 1.00 89.00 173 ASP A O 1
ATOM 1375 N N . GLN A 1 174 ? -11.844 10.847 26.716 1.00 92.75 174 GLN A N 1
ATOM 1376 C CA . GLN A 1 174 ? -10.653 11.135 27.515 1.00 92.75 174 GLN A CA 1
ATOM 1377 C C . GLN A 1 174 ? -9.423 11.399 26.630 1.00 92.75 174 GLN A C 1
ATOM 1379 O O . GLN A 1 174 ? -8.774 12.430 26.781 1.00 92.75 174 GLN A O 1
ATOM 1384 N N . LEU A 1 175 ? -9.135 10.518 25.666 1.00 91.88 175 LEU A N 1
ATOM 1385 C CA . LEU A 1 175 ? -8.004 10.688 24.744 1.00 91.88 175 LEU A CA 1
ATOM 1386 C C . LEU A 1 175 ? -8.118 11.956 23.885 1.00 91.88 175 LEU A C 1
ATOM 1388 O O . LEU A 1 175 ? -7.098 12.570 23.568 1.00 91.88 175 LEU A O 1
ATOM 1392 N N . ALA A 1 176 ? -9.339 12.345 23.513 1.00 87.25 176 ALA A N 1
ATOM 1393 C CA . ALA A 1 176 ? -9.597 13.566 22.760 1.00 87.25 176 ALA A CA 1
ATOM 1394 C C . ALA A 1 176 ? -9.368 14.825 23.608 1.00 87.25 176 ALA A C 1
ATOM 1396 O O . ALA A 1 176 ? -8.711 15.761 23.153 1.00 87.25 176 ALA A O 1
ATOM 1397 N N . ARG A 1 177 ? -9.848 14.843 24.860 1.00 88.00 177 ARG A N 1
ATOM 1398 C CA . ARG A 1 177 ? -9.643 15.967 25.794 1.00 88.00 177 ARG A CA 1
ATOM 1399 C C . ARG A 1 177 ? -8.188 16.136 26.204 1.00 88.00 177 ARG A C 1
ATOM 1401 O O . ARG A 1 177 ? -7.720 17.265 26.313 1.00 88.00 177 ARG A O 1
ATOM 1408 N N . ASP A 1 178 ? -7.480 15.025 26.380 1.00 92.38 178 ASP A N 1
ATOM 1409 C CA . ASP A 1 178 ? -6.049 15.018 26.688 1.00 92.38 178 ASP A CA 1
ATOM 1410 C C . ASP A 1 178 ? -5.194 15.422 25.466 1.00 92.38 178 ASP A C 1
ATOM 1412 O O . ASP A 1 178 ? -3.978 15.570 25.577 1.00 92.38 178 ASP A O 1
ATOM 1416 N N . GLY A 1 179 ? -5.812 15.606 24.290 1.00 86.06 179 GLY A N 1
ATOM 1417 C CA . GLY A 1 179 ? -5.142 16.004 23.051 1.00 86.06 179 GLY A CA 1
ATOM 1418 C C . GLY A 1 179 ? -4.290 14.899 22.420 1.00 86.06 179 GLY A C 1
ATOM 1419 O O . GLY A 1 179 ? -3.482 15.176 21.537 1.00 86.06 179 GLY A O 1
ATOM 1420 N N . VAL A 1 180 ? -4.449 13.648 22.865 1.00 90.31 180 VAL A N 1
ATOM 1421 C CA . VAL A 1 180 ? -3.705 12.490 22.342 1.00 90.31 180 VAL A CA 1
ATOM 1422 C C . VAL A 1 180 ? -4.253 12.059 20.983 1.00 90.31 180 VAL A C 1
ATOM 1424 O O . VAL A 1 180 ? -3.488 11.662 20.104 1.00 90.31 180 VAL A O 1
ATOM 1427 N N . VAL A 1 181 ? -5.573 12.132 20.803 1.00 87.62 181 VAL A N 1
ATOM 1428 C CA . VAL A 1 181 ? -6.254 11.781 19.551 1.00 87.62 181 VAL A CA 1
ATOM 1429 C C . VAL A 1 181 ? -7.057 12.979 19.071 1.00 87.62 181 VAL A C 1
ATOM 1431 O O . VAL A 1 181 ? -7.841 13.545 19.823 1.00 87.62 181 VAL A O 1
ATOM 1434 N N . GLN A 1 182 ? -6.896 13.337 17.800 1.00 85.69 182 GLN A N 1
ATOM 1435 C CA . GLN A 1 182 ? -7.673 14.392 17.161 1.00 85.69 182 GLN A CA 1
ATOM 1436 C C . GLN A 1 182 ? -8.420 13.817 15.952 1.00 85.69 182 GLN A C 1
ATOM 1438 O O . GLN A 1 182 ? -7.788 13.171 15.111 1.00 85.69 182 GLN A O 1
ATOM 1443 N N . PRO A 1 183 ? -9.747 14.016 15.850 1.00 83.69 183 PRO A N 1
ATOM 1444 C CA . PRO A 1 183 ? -10.495 13.647 14.657 1.00 83.69 183 PRO A CA 1
ATOM 1445 C C . PRO A 1 183 ? -10.007 14.442 13.440 1.00 83.69 183 PRO A C 1
ATOM 1447 O O . PRO A 1 183 ? -9.827 15.659 13.516 1.00 83.69 183 PRO A O 1
ATOM 1450 N N . CYS A 1 184 ? -9.820 13.755 12.314 1.00 82.00 184 CYS A N 1
ATOM 1451 C CA . CYS A 1 184 ? -9.386 14.355 11.055 1.00 82.00 184 CYS A CA 1
ATOM 1452 C C . CYS A 1 184 ? -10.222 13.814 9.891 1.00 82.00 184 CYS A C 1
ATOM 1454 O O . CYS A 1 184 ? -10.622 12.649 9.904 1.00 82.00 184 CYS A O 1
ATOM 1456 N N . ARG A 1 185 ? -10.417 14.640 8.863 1.00 82.38 185 ARG A N 1
ATOM 1457 C CA . ARG A 1 185 ? -10.961 14.259 7.553 1.00 82.38 185 ARG A CA 1
ATOM 1458 C C . ARG A 1 185 ? -9.857 14.303 6.503 1.00 82.38 185 ARG A C 1
ATOM 1460 O O . ARG A 1 185 ? -8.790 14.854 6.758 1.00 82.38 185 ARG A O 1
ATOM 1467 N N . ILE A 1 186 ? -10.094 13.738 5.325 1.00 81.69 186 ILE A N 1
ATOM 1468 C CA . ILE A 1 186 ? -9.170 13.883 4.195 1.00 81.69 186 ILE A CA 1
ATOM 1469 C C . ILE A 1 186 ? -9.679 15.028 3.320 1.00 81.69 186 ILE A C 1
ATOM 1471 O O . ILE A 1 186 ? -10.777 14.934 2.774 1.00 81.69 186 ILE A O 1
ATOM 1475 N N . GLY A 1 187 ? -8.891 16.099 3.215 1.00 77.50 187 GLY A N 1
ATOM 1476 C CA . GLY A 1 187 ? -9.209 17.262 2.389 1.00 77.50 187 GLY A CA 1
ATOM 1477 C C . GLY A 1 187 ? -9.200 16.947 0.890 1.00 77.50 187 GLY A C 1
ATOM 1478 O O . GLY A 1 187 ? -8.806 15.861 0.454 1.00 77.50 187 GLY A O 1
ATOM 1479 N N . GLU A 1 188 ? -9.604 17.919 0.070 1.00 75.69 188 GLU A N 1
ATOM 1480 C CA . GLU A 1 188 ? -9.559 17.809 -1.400 1.00 75.69 188 GLU A CA 1
ATOM 1481 C C . GLU A 1 188 ? -8.132 17.603 -1.938 1.00 75.69 188 GLU A C 1
ATOM 1483 O O . GLU A 1 188 ? -7.936 17.038 -3.014 1.00 75.69 188 GLU A O 1
ATOM 1488 N N . ASP A 1 189 ? -7.127 18.022 -1.168 1.00 73.31 189 ASP A N 1
ATOM 1489 C CA . ASP A 1 189 ? -5.704 17.831 -1.445 1.00 73.31 189 ASP A CA 1
ATOM 1490 C C . ASP A 1 189 ? -5.183 16.429 -1.056 1.00 73.31 189 ASP A C 1
ATOM 1492 O O . ASP A 1 189 ? -3.986 16.147 -1.182 1.00 73.31 189 ASP A O 1
ATOM 1496 N N . GLY A 1 190 ? -6.072 15.560 -0.558 1.00 74.38 190 GLY A N 1
ATOM 1497 C CA . GLY A 1 190 ? -5.794 14.193 -0.130 1.00 74.38 190 GLY A CA 1
ATOM 1498 C C . GLY A 1 190 ? -4.912 14.084 1.117 1.00 74.38 190 GLY A C 1
ATOM 1499 O O . GLY A 1 190 ? -4.299 13.031 1.344 1.00 74.38 190 GLY A O 1
ATOM 1500 N N . ARG A 1 191 ? -4.821 15.156 1.918 1.00 79.69 191 ARG A N 1
ATOM 1501 C CA . ARG A 1 191 ? -4.105 15.200 3.202 1.00 79.69 191 ARG A CA 1
ATOM 1502 C C . ARG A 1 191 ? -5.074 15.225 4.388 1.00 79.69 191 ARG A C 1
ATOM 1504 O O . ARG A 1 191 ? -6.224 15.627 4.234 1.00 79.69 191 ARG A O 1
ATOM 1511 N N . PRO A 1 192 ? -4.634 14.775 5.579 1.00 81.88 192 PRO A N 1
ATOM 1512 C CA . PRO A 1 192 ? -5.464 14.835 6.773 1.00 81.88 192 PRO A CA 1
ATOM 1513 C C . PRO A 1 192 ? -5.602 16.280 7.276 1.00 81.88 192 PRO A C 1
ATOM 1515 O O . PRO A 1 192 ? -4.603 16.931 7.584 1.00 81.88 192 PRO A O 1
ATOM 1518 N N . GLU A 1 193 ? -6.840 16.744 7.408 1.00 84.69 193 GLU A N 1
ATOM 1519 C CA . GLU A 1 193 ? -7.219 18.029 7.994 1.00 84.69 193 GLU A CA 1
ATOM 1520 C C . GLU A 1 193 ? -7.953 17.801 9.322 1.00 84.69 193 GLU A C 1
ATOM 1522 O O . GLU A 1 193 ? -8.830 16.934 9.384 1.00 84.69 193 GLU A O 1
ATOM 1527 N N . PRO A 1 194 ? -7.626 18.550 10.390 1.00 84.38 194 PRO A N 1
ATOM 1528 C CA . PRO A 1 194 ? -8.315 18.419 11.665 1.00 84.38 194 PRO A CA 1
ATOM 1529 C C . PRO A 1 194 ? -9.772 18.864 11.542 1.00 84.38 194 PRO A C 1
ATOM 1531 O O . PRO A 1 194 ? -10.074 19.877 10.914 1.00 84.38 194 PRO A O 1
ATOM 1534 N N . VAL A 1 195 ? -10.662 18.126 12.197 1.00 82.31 195 VAL A N 1
ATOM 1535 C CA . VAL A 1 195 ? -12.094 18.427 12.238 1.00 82.31 195 VAL A CA 1
ATOM 1536 C C . VAL A 1 195 ? -12.440 19.013 13.602 1.00 82.31 195 VAL A C 1
ATOM 1538 O O . VAL A 1 195 ? -12.023 18.484 14.635 1.00 82.31 195 VAL A O 1
ATOM 1541 N N . GLY A 1 196 ? -13.186 20.120 13.607 1.00 69.62 196 GLY A N 1
ATOM 1542 C CA . GLY A 1 196 ? -13.602 20.796 14.836 1.00 69.62 196 GLY A CA 1
ATOM 1543 C C . GLY A 1 196 ? -14.724 20.054 15.560 1.00 69.62 196 GLY A C 1
ATOM 1544 O O . GLY A 1 196 ? -14.696 19.938 16.786 1.00 69.62 196 GLY A O 1
ATOM 1545 N N . GLN A 1 197 ? -15.690 19.514 14.810 1.00 69.19 197 GLN A N 1
ATOM 1546 C CA . GLN A 1 197 ? -16.853 18.828 15.367 1.00 69.19 197 GLN A CA 1
ATOM 1547 C C . GLN A 1 197 ? -17.111 17.479 14.683 1.00 69.19 197 GLN A C 1
ATOM 1549 O O . GLN A 1 197 ? -17.165 17.380 13.464 1.00 69.19 197 GLN A O 1
ATOM 1554 N N . VAL A 1 198 ? -17.341 16.425 15.475 1.00 68.06 198 VAL A N 1
ATOM 1555 C CA . VAL A 1 198 ? -17.539 15.041 14.984 1.00 68.06 198 VAL A CA 1
ATOM 1556 C C . VAL A 1 198 ? -18.699 14.913 13.980 1.00 68.06 198 VAL A C 1
ATOM 1558 O O . VAL A 1 198 ? -18.682 14.015 13.145 1.00 68.06 198 VAL A O 1
ATOM 1561 N N . LEU A 1 199 ? -19.682 15.819 14.020 1.00 67.38 199 LEU A N 1
ATOM 1562 C CA . LEU A 1 199 ? -20.804 15.850 13.071 1.00 67.38 199 LEU A CA 1
ATOM 1563 C C . LEU A 1 199 ? -20.349 16.050 11.618 1.00 67.38 199 LEU A C 1
ATOM 1565 O O . LEU A 1 199 ? -20.924 15.433 10.726 1.00 67.38 199 LEU A O 1
ATOM 1569 N N . GLU A 1 200 ? -19.278 16.814 11.392 1.00 70.00 200 GLU A N 1
ATOM 1570 C CA . GLU A 1 200 ? -18.717 17.041 10.053 1.00 70.00 200 GLU A CA 1
ATOM 1571 C C . GLU A 1 200 ? -18.245 15.721 9.409 1.00 70.00 200 GLU A C 1
ATOM 1573 O O . GLU A 1 200 ? -18.359 15.540 8.203 1.00 70.00 200 GLU A O 1
ATOM 1578 N N . LEU A 1 201 ? -17.792 14.745 10.212 1.00 68.50 201 LEU A N 1
ATOM 1579 C CA . LEU A 1 201 ? -17.383 13.423 9.712 1.00 68.50 201 LEU A CA 1
ATOM 1580 C C . LEU A 1 201 ? -18.573 12.575 9.243 1.00 68.50 201 LEU A C 1
ATOM 1582 O O . LEU A 1 201 ? -18.436 11.758 8.335 1.00 68.50 201 LEU A O 1
ATOM 1586 N N . ILE A 1 202 ? -19.732 12.724 9.888 1.00 65.75 202 ILE A N 1
ATOM 1587 C CA . ILE A 1 202 ? -20.927 11.923 9.586 1.00 65.75 202 ILE A CA 1
ATOM 1588 C C . ILE A 1 202 ? -21.537 12.372 8.256 1.00 65.75 202 ILE A C 1
ATOM 1590 O O . ILE A 1 202 ? -21.972 11.532 7.463 1.00 65.75 202 ILE A O 1
ATOM 1594 N N . GLU A 1 203 ? -21.527 13.679 7.992 1.00 62.88 203 GLU A N 1
ATOM 1595 C CA . GLU A 1 203 ? -21.982 14.244 6.721 1.00 62.88 203 GLU A CA 1
ATOM 1596 C C . GLU A 1 203 ? -21.161 13.687 5.548 1.00 62.88 203 GLU A C 1
ATOM 1598 O O . GLU A 1 203 ? -21.746 13.179 4.588 1.00 62.88 203 GLU A O 1
ATOM 1603 N N . ASP A 1 204 ? -19.832 13.640 5.667 1.00 60.28 204 ASP A N 1
ATOM 1604 C CA . ASP A 1 204 ? -18.946 13.095 4.630 1.00 60.28 204 ASP A CA 1
ATOM 1605 C C . ASP A 1 204 ? -19.178 11.593 4.375 1.00 60.28 204 ASP A C 1
ATOM 1607 O O . ASP A 1 204 ? -19.253 11.157 3.224 1.00 60.28 204 ASP A O 1
ATOM 1611 N N . ILE A 1 205 ? -19.361 10.788 5.431 1.00 59.47 205 ILE A N 1
ATOM 1612 C CA . ILE A 1 205 ? -19.638 9.343 5.301 1.00 59.47 205 ILE A CA 1
ATOM 1613 C C . ILE A 1 205 ? -20.971 9.102 4.580 1.00 59.47 205 ILE A C 1
ATOM 1615 O O . ILE A 1 205 ? -21.076 8.189 3.757 1.00 59.47 205 ILE A O 1
ATOM 1619 N N . SER A 1 206 ? -21.988 9.923 4.860 1.00 55.19 206 SER A N 1
ATOM 1620 C CA . SER A 1 206 ? -23.304 9.801 4.222 1.00 55.19 206 SER A CA 1
ATOM 1621 C C . SER A 1 206 ? -23.275 10.118 2.721 1.00 55.19 206 SER A C 1
ATOM 1623 O O . SER A 1 206 ? -24.022 9.513 1.954 1.00 55.19 206 SER A O 1
ATOM 1625 N N . GLN A 1 207 ? -22.365 10.993 2.280 1.00 52.66 207 GLN A N 1
ATOM 1626 C CA . GLN A 1 207 ? -22.164 11.301 0.860 1.00 52.66 207 GLN A CA 1
ATOM 1627 C C . GLN A 1 207 ? -21.325 10.251 0.115 1.00 52.66 207 GLN A C 1
ATOM 1629 O O . GLN A 1 207 ? -21.410 10.160 -1.109 1.00 52.66 207 GLN A O 1
ATOM 1634 N N . GLN A 1 208 ? -20.540 9.440 0.831 1.00 46.00 208 GLN A N 1
ATOM 1635 C CA . GLN A 1 208 ? -19.690 8.387 0.258 1.00 46.00 208 GLN A CA 1
ATOM 1636 C C . GLN A 1 208 ? -20.408 7.038 0.064 1.00 46.00 208 GLN A C 1
ATOM 1638 O O . GLN A 1 208 ? -19.837 6.127 -0.541 1.00 46.00 208 GLN A O 1
ATOM 1643 N N . GLN A 1 209 ? -21.649 6.879 0.541 1.00 33.19 209 GLN A N 1
ATOM 1644 C CA . GLN A 1 209 ? -22.431 5.672 0.265 1.00 33.19 209 GLN A CA 1
ATOM 1645 C C . GLN A 1 209 ? -22.919 5.667 -1.196 1.00 33.19 209 GLN A C 1
ATOM 1647 O O . GLN A 1 209 ? -23.531 6.642 -1.642 1.00 33.19 209 GLN A O 1
ATOM 1652 N N . PRO A 1 210 ? -22.694 4.583 -1.967 1.00 37.09 210 PRO A N 1
ATOM 1653 C CA . PRO A 1 210 ? -23.271 4.467 -3.299 1.00 37.09 210 PRO A CA 1
ATOM 1654 C C . PRO A 1 210 ? -24.799 4.491 -3.184 1.00 37.09 210 PRO A C 1
ATOM 1656 O O . PRO A 1 210 ? -25.377 3.724 -2.413 1.00 37.09 210 PRO A O 1
ATOM 1659 N N . LYS A 1 211 ? -25.456 5.377 -3.948 1.00 33.34 211 LYS A N 1
ATOM 1660 C CA . LYS A 1 211 ? -26.920 5.386 -4.057 1.00 33.34 211 LYS A CA 1
ATOM 1661 C C . LYS A 1 211 ? -27.384 3.978 -4.457 1.00 33.34 211 LYS A C 1
ATOM 1663 O O . LYS A 1 211 ? -26.806 3.427 -5.399 1.00 33.34 211 LYS A O 1
ATOM 1668 N N . PRO A 1 212 ? -28.388 3.396 -3.775 1.00 30.92 212 PRO A N 1
ATOM 1669 C CA . PRO A 1 212 ? -28.948 2.120 -4.190 1.00 30.92 212 PRO A CA 1
ATOM 1670 C C . PRO A 1 212 ? -29.421 2.261 -5.634 1.00 30.92 212 PRO A C 1
ATOM 1672 O O . PRO A 1 212 ? -30.119 3.217 -5.980 1.00 30.92 212 PRO A O 1
ATOM 1675 N N . THR A 1 213 ? -28.956 1.347 -6.479 1.00 38.50 213 THR A N 1
ATOM 1676 C CA . THR A 1 213 ? -29.405 1.213 -7.859 1.00 38.50 213 THR A CA 1
ATOM 1677 C C . THR A 1 213 ? -30.912 0.998 -7.790 1.00 38.50 213 THR A C 1
ATOM 1679 O O . THR A 1 213 ? -31.369 0.043 -7.169 1.00 38.50 213 THR A O 1
ATOM 1682 N N . GLN A 1 214 ? -31.683 1.952 -8.309 1.00 38.34 214 GLN A N 1
ATOM 1683 C CA . GLN A 1 214 ? -33.091 1.716 -8.580 1.00 38.34 214 GLN A CA 1
ATOM 1684 C C . GLN A 1 214 ? -33.108 0.670 -9.692 1.00 38.34 214 GLN A C 1
ATOM 1686 O O . GLN A 1 214 ? -32.690 0.959 -10.811 1.00 38.34 214 GLN A O 1
ATOM 1691 N N . ASP A 1 215 ? -33.462 -0.562 -9.336 1.00 37.59 215 ASP A N 1
ATOM 1692 C CA . ASP A 1 215 ? -33.874 -1.561 -10.310 1.00 37.59 215 ASP A CA 1
ATOM 1693 C C . ASP A 1 215 ? -35.169 -1.020 -10.936 1.00 37.59 215 ASP A C 1
ATOM 1695 O O . ASP A 1 215 ? -36.203 -0.944 -10.271 1.00 37.59 215 ASP A O 1
ATOM 1699 N N . ASP A 1 216 ? -35.067 -0.526 -12.170 1.00 41.50 216 ASP A N 1
ATOM 1700 C CA . ASP A 1 216 ? -36.222 -0.195 -13.002 1.00 41.50 216 ASP A CA 1
ATOM 1701 C C . ASP A 1 216 ? -36.896 -1.520 -13.411 1.00 41.50 216 ASP A C 1
ATOM 1703 O O . ASP A 1 216 ? -36.291 -2.325 -14.128 1.00 41.50 216 ASP A O 1
ATOM 1707 N N . ASP A 1 217 ? -38.119 -1.741 -12.917 1.00 37.44 217 ASP A N 1
ATOM 1708 C CA . ASP A 1 217 ? -39.075 -2.746 -13.418 1.00 37.44 217 ASP A CA 1
ATOM 1709 C C . ASP A 1 217 ? -39.507 -2.452 -14.871 1.00 37.44 217 ASP A C 1
ATOM 1711 O O . ASP A 1 217 ? -39.772 -1.268 -15.201 1.00 37.44 217 ASP A O 1
#